Protein AF-A0A3N5NP36-F1 (afdb_monomer_lite)

Sequence (312 aa):
MKAVLDHVGIAVTDLEASLSFFRDALGLEVEAPEDVPSQRVRAQFVHAGPSPLELLQATAPDSPISKFLEKRGPGLHHITLRVDDIRAALAELRQRNVKLIDDEPREGAEGARVAFIHPSSANGVLVELKQPARVRPEPELPKTIRLGDIDIVTVSDGFFYLDGGAMFGVIPKTFWEKKAPPDERNRIRMAMRCVLVRGPRTMLIDAGAGDKMTAKQADIFRFERDFNLQQSLPAAGVSPADIEVVLATHLHFDHAGGFTERAPDGTVRPRFPRAQYVVRRGEYEDATHPNERTKGSYFLENYKPLADHNVL

pLDDT: mean 94.16, std 5.64, range [55.38, 98.75]

Structure (mmCIF, N/CA/C/O backbone):
data_AF-A0A3N5NP36-F1
#
_entry.id   AF-A0A3N5NP36-F1
#
loop_
_atom_site.group_PDB
_atom_site.id
_atom_site.type_symbol
_atom_site.label_atom_id
_atom_site.label_alt_id
_atom_site.label_comp_id
_atom_site.label_asym_id
_atom_site.label_entity_id
_atom_site.label_seq_id
_atom_site.pdbx_PDB_ins_code
_atom_site.Cartn_x
_atom_site.Cartn_y
_atom_site.Cartn_z
_atom_site.occupancy
_atom_site.B_iso_or_equiv
_atom_site.auth_seq_id
_atom_site.auth_comp_id
_atom_site.auth_asym_id
_atom_site.auth_atom_id
_atom_site.pdbx_PDB_model_num
ATOM 1 N N . MET A 1 1 ? -4.665 17.270 11.145 1.00 79.25 1 MET A N 1
ATOM 2 C CA . MET A 1 1 ? -5.055 15.840 11.219 1.00 79.25 1 MET A CA 1
ATOM 3 C C . MET A 1 1 ? -6.399 15.549 10.538 1.00 79.25 1 MET A C 1
ATOM 5 O O . MET A 1 1 ? -7.337 16.307 10.761 1.00 79.25 1 MET A O 1
ATOM 9 N N . LYS A 1 2 ? -6.514 14.464 9.749 1.00 83.44 2 LYS A N 1
ATOM 10 C CA . LYS A 1 2 ? -7.805 13.854 9.357 1.00 83.44 2 LYS A CA 1
ATOM 11 C C . LYS A 1 2 ? -8.099 12.714 10.338 1.00 83.44 2 LYS A C 1
ATOM 13 O O . LYS A 1 2 ? -7.192 11.943 10.635 1.00 83.44 2 LYS A O 1
ATOM 18 N N . ALA A 1 3 ? -9.326 12.635 10.841 1.00 91.38 3 ALA A N 1
ATOM 19 C CA . ALA A 1 3 ? -9.758 11.599 11.773 1.00 91.38 3 ALA A CA 1
ATOM 20 C C . ALA A 1 3 ? -11.121 11.047 11.341 1.00 91.38 3 ALA A C 1
ATOM 22 O O . ALA A 1 3 ? -11.951 11.800 10.826 1.00 91.38 3 ALA A O 1
ATOM 23 N N . VAL A 1 4 ? -11.340 9.747 11.528 1.00 92.50 4 VAL A N 1
ATOM 24 C CA . VAL A 1 4 ? -12.596 9.054 11.190 1.00 92.50 4 VAL A CA 1
ATOM 25 C C . VAL A 1 4 ? -13.027 8.220 12.391 1.00 92.50 4 VAL A C 1
ATOM 27 O O . VAL A 1 4 ? -12.168 7.663 13.066 1.00 92.50 4 VAL A O 1
ATOM 30 N N . LEU A 1 5 ? -14.328 8.138 12.679 1.00 95.81 5 LEU A N 1
ATOM 31 C CA . LEU A 1 5 ? -14.829 7.258 13.737 1.00 95.81 5 LEU A CA 1
ATOM 32 C C . LEU A 1 5 ? -14.482 5.803 13.395 1.00 95.81 5 LEU A C 1
ATOM 34 O O . LEU A 1 5 ? -14.890 5.299 12.350 1.00 95.81 5 LEU A O 1
ATOM 38 N N . ASP A 1 6 ? -13.711 5.158 14.265 1.00 94.62 6 ASP A N 1
ATOM 39 C CA . ASP A 1 6 ? -13.339 3.753 14.121 1.00 94.62 6 ASP A CA 1
ATOM 40 C C . ASP A 1 6 ? -14.397 2.878 14.787 1.00 94.62 6 ASP A C 1
ATOM 42 O O . ASP A 1 6 ? -15.128 2.185 14.094 1.00 94.62 6 ASP A O 1
ATOM 46 N N . HIS A 1 7 ? -14.550 2.996 16.107 1.00 96.12 7 HIS A N 1
ATOM 47 C CA . HIS A 1 7 ? -15.504 2.226 16.903 1.00 96.12 7 HIS A CA 1
ATOM 48 C C . HIS A 1 7 ? -15.914 2.982 18.177 1.00 96.12 7 HIS A C 1
ATOM 50 O O . HIS A 1 7 ? -15.396 4.064 18.487 1.00 96.12 7 HIS A O 1
ATOM 56 N N . VAL A 1 8 ? -16.869 2.412 18.914 1.00 97.69 8 VAL A N 1
ATOM 57 C CA . VAL A 1 8 ? -17.321 2.910 20.221 1.00 97.69 8 VAL A CA 1
ATOM 58 C C . VAL A 1 8 ? -17.164 1.809 21.264 1.00 97.69 8 VAL A C 1
ATOM 60 O O . VAL A 1 8 ? -17.791 0.757 21.147 1.00 97.69 8 VAL A O 1
ATOM 63 N N . GLY A 1 9 ? -16.358 2.069 22.292 1.00 97.25 9 GLY A N 1
ATOM 64 C CA . GLY A 1 9 ? -16.111 1.125 23.376 1.00 97.25 9 GLY A CA 1
ATOM 65 C C . GLY A 1 9 ? -17.203 1.165 24.444 1.00 97.25 9 GLY A C 1
ATOM 66 O O . GLY A 1 9 ? -17.558 2.236 24.947 1.00 97.25 9 GLY A O 1
ATOM 67 N N . ILE A 1 10 ? -17.699 -0.005 24.838 1.00 98.12 10 ILE A N 1
ATOM 68 C CA . ILE A 1 10 ? -18.752 -0.209 25.836 1.00 98.12 10 ILE A CA 1
ATOM 69 C C . ILE A 1 10 ? -18.210 -1.123 26.934 1.00 98.12 10 ILE A C 1
ATOM 71 O O . ILE A 1 10 ? -17.930 -2.294 26.701 1.00 98.12 10 ILE A O 1
ATOM 75 N N . ALA A 1 11 ? -18.079 -0.598 28.150 1.00 98.12 11 ALA A N 1
ATOM 76 C CA . ALA A 1 11 ? -17.676 -1.386 29.308 1.00 98.12 11 ALA A CA 1
ATOM 77 C C . ALA A 1 11 ? -18.847 -2.250 29.793 1.00 98.12 11 ALA A C 1
ATOM 79 O O . ALA A 1 11 ? -19.929 -1.730 30.084 1.00 98.12 11 ALA A O 1
ATOM 80 N N . VAL A 1 12 ? -18.613 -3.555 29.928 1.00 98.06 12 VAL A N 1
ATOM 81 C CA . VAL A 1 12 ? -19.609 -4.535 30.377 1.00 98.06 12 VAL A CA 1
ATOM 82 C C . VAL A 1 12 ? -19.067 -5.387 31.522 1.00 98.06 12 VAL A C 1
ATOM 84 O O . VAL A 1 12 ? -17.864 -5.617 31.639 1.00 98.06 12 VAL A O 1
ATOM 87 N N . THR A 1 13 ? -19.962 -5.851 32.393 1.00 96.19 13 THR A N 1
ATOM 88 C CA . THR A 1 13 ? -19.611 -6.752 33.503 1.00 96.19 13 THR A CA 1
ATOM 89 C C . THR A 1 13 ? -19.503 -8.206 33.058 1.00 96.19 13 THR A C 1
ATOM 91 O O . THR A 1 13 ? -18.676 -8.940 33.587 1.00 96.19 13 THR A O 1
ATOM 94 N N . ASP A 1 14 ? -20.349 -8.603 32.105 1.00 95.69 14 ASP A N 1
ATOM 95 C CA . ASP A 1 14 ? -20.422 -9.945 31.531 1.00 95.69 14 ASP A CA 1
ATOM 96 C C . ASP A 1 14 ? -20.628 -9.818 30.017 1.00 95.69 14 ASP A C 1
ATOM 98 O O . ASP A 1 14 ? -21.619 -9.239 29.550 1.00 95.69 14 ASP A O 1
ATOM 102 N N . LEU A 1 15 ? -19.649 -10.307 29.265 1.00 94.56 15 LEU A N 1
ATOM 103 C CA . LEU A 1 15 ? -19.573 -10.201 27.820 1.00 94.56 15 LEU A CA 1
ATOM 104 C C . LEU A 1 15 ? -20.659 -11.043 27.147 1.00 94.56 15 LEU A C 1
ATOM 106 O O . LEU A 1 15 ? -21.393 -10.510 26.323 1.00 94.56 15 LEU A O 1
ATOM 110 N N . GLU A 1 16 ? -20.829 -12.309 27.534 1.00 93.81 16 GLU A N 1
ATOM 111 C CA . GLU A 1 16 ? -21.823 -13.201 26.916 1.00 93.81 16 GLU A CA 1
ATOM 112 C C . GLU A 1 16 ? -23.253 -12.751 27.207 1.00 93.81 16 GLU A C 1
ATOM 114 O O . GLU A 1 16 ? -24.095 -12.709 26.305 1.00 93.81 16 GLU A O 1
ATOM 119 N N . ALA A 1 17 ? -23.529 -12.338 28.447 1.00 94.19 17 ALA A N 1
ATOM 120 C CA . ALA A 1 17 ? -24.835 -11.799 28.801 1.00 94.19 17 ALA A CA 1
ATOM 121 C C . ALA A 1 17 ? -25.153 -10.541 27.978 1.00 94.19 17 ALA A C 1
ATOM 123 O O . ALA A 1 17 ? -26.265 -10.405 27.464 1.00 94.19 17 ALA A O 1
ATOM 124 N N . SER A 1 18 ? -24.174 -9.649 27.797 1.00 94.38 18 SER A N 1
ATOM 125 C CA . SER A 1 18 ? -24.347 -8.426 27.002 1.00 94.38 18 SER A CA 1
ATOM 126 C C . SER A 1 18 ? -24.500 -8.722 25.508 1.00 94.38 18 SER A C 1
ATOM 128 O O . SER A 1 18 ? -25.320 -8.097 24.836 1.00 94.38 18 SER A O 1
ATOM 130 N N . LEU A 1 19 ? -23.756 -9.701 24.988 1.00 95.06 19 LEU A N 1
ATOM 131 C CA . LEU A 1 19 ? -23.817 -10.113 23.588 1.00 95.06 19 LEU A CA 1
ATOM 132 C C . LEU A 1 19 ? -25.152 -10.737 23.210 1.00 95.06 19 LEU A C 1
ATOM 134 O O . LEU A 1 19 ? -25.558 -10.577 22.065 1.00 95.06 19 LEU A O 1
ATOM 138 N N . SER A 1 20 ? -25.863 -11.376 24.143 1.00 95.62 20 SER A N 1
ATOM 139 C CA . SER A 1 20 ? -27.188 -11.945 23.858 1.00 95.62 20 SER A CA 1
ATOM 140 C C . SER A 1 20 ? -28.163 -10.912 23.278 1.00 95.62 20 SER A C 1
ATOM 142 O O . SER A 1 20 ? -28.909 -11.200 22.345 1.00 95.62 20 SER A O 1
ATOM 144 N N . PHE A 1 21 ? -28.103 -9.661 23.741 1.00 94.62 21 PHE A N 1
ATOM 145 C CA . PHE A 1 21 ? -28.921 -8.590 23.181 1.00 94.62 21 PHE A CA 1
ATOM 146 C C . PHE A 1 21 ? -28.530 -8.270 21.730 1.00 94.62 21 PHE A C 1
ATOM 148 O O . PHE A 1 21 ? -29.386 -8.221 20.849 1.00 94.62 21 PHE A O 1
ATOM 155 N N . PHE A 1 22 ? -27.241 -8.079 21.454 1.00 95.44 22 PHE A N 1
ATOM 156 C CA . PHE A 1 22 ? -26.778 -7.690 20.120 1.00 95.44 22 PHE A CA 1
ATOM 157 C C . PHE A 1 22 ? -26.879 -8.830 19.099 1.00 95.44 22 PHE A C 1
ATOM 159 O O . PHE A 1 22 ? -27.366 -8.629 17.990 1.00 95.44 22 PHE A O 1
ATOM 166 N N . ARG A 1 23 ? -26.453 -10.032 19.484 1.00 96.00 23 ARG A N 1
ATOM 167 C CA . ARG A 1 23 ? -26.438 -11.229 18.642 1.00 96.00 23 ARG A CA 1
ATOM 168 C C . ARG A 1 23 ? -27.829 -11.833 18.501 1.00 96.00 23 ARG A C 1
ATOM 170 O O . ARG A 1 23 ? -28.288 -12.040 17.385 1.00 96.00 23 ARG A O 1
ATOM 177 N N . ASP A 1 24 ? -28.511 -12.099 19.614 1.00 95.56 24 ASP A N 1
ATOM 178 C CA . ASP A 1 24 ? -29.717 -12.935 19.606 1.00 95.56 24 ASP A CA 1
ATOM 179 C C . ASP A 1 24 ? -30.994 -12.094 19.443 1.00 95.56 24 ASP A C 1
ATOM 181 O O . ASP A 1 24 ? -31.901 -12.497 18.716 1.00 95.56 24 ASP A O 1
ATOM 185 N N . ALA A 1 25 ? -31.073 -10.911 20.070 1.00 96.38 25 ALA A N 1
ATOM 186 C CA . ALA A 1 25 ? -32.253 -10.045 19.953 1.00 96.38 25 ALA A CA 1
ATOM 187 C C . ALA A 1 25 ? -32.214 -9.124 18.721 1.00 96.38 25 ALA A C 1
ATOM 189 O O . ALA A 1 25 ? -33.251 -8.914 18.090 1.00 96.38 25 ALA A O 1
ATOM 190 N N . LEU A 1 26 ? -31.044 -8.571 18.373 1.00 96.19 26 LEU A N 1
ATOM 191 C CA . LEU A 1 26 ? -30.881 -7.694 17.204 1.00 96.19 26 LEU A CA 1
ATOM 192 C C . LEU A 1 26 ? -30.367 -8.415 15.948 1.00 96.19 26 LEU A C 1
ATOM 194 O O . LEU A 1 26 ? -30.475 -7.853 14.859 1.00 96.19 26 LEU A O 1
ATOM 198 N N . GLY A 1 27 ? -29.838 -9.638 16.069 1.00 95.62 27 GLY A N 1
ATOM 199 C CA . GLY A 1 27 ? -29.342 -10.408 14.924 1.00 95.62 27 GLY A CA 1
ATOM 200 C C . GLY A 1 27 ? -28.034 -9.880 14.328 1.00 95.62 27 GLY A C 1
ATOM 201 O O . GLY A 1 27 ? -27.777 -10.116 13.149 1.00 95.62 27 GLY A O 1
ATOM 202 N N . LEU A 1 28 ? -27.242 -9.119 15.090 1.00 96.25 28 LEU A N 1
ATOM 203 C CA . LEU A 1 28 ? -25.993 -8.536 14.599 1.00 96.25 28 LEU A CA 1
ATOM 204 C C . LEU A 1 28 ? -24.871 -9.574 14.548 1.00 96.25 28 LEU A C 1
ATOM 206 O O . LEU A 1 28 ? -24.778 -10.465 15.395 1.00 96.25 28 LEU A O 1
ATOM 210 N N . GLU A 1 29 ? -23.988 -9.417 13.564 1.00 94.44 29 GLU A N 1
ATOM 211 C CA . GLU A 1 29 ? -22.772 -10.217 13.460 1.00 94.44 29 GLU A CA 1
ATOM 212 C C . GLU A 1 29 ? -21.777 -9.807 14.550 1.00 94.44 29 GLU A C 1
ATOM 214 O O . GLU A 1 29 ? -21.561 -8.619 14.812 1.00 94.44 29 GLU A O 1
ATOM 219 N N . VAL A 1 30 ? -21.173 -10.809 15.186 1.00 94.94 30 VAL A N 1
ATOM 220 C CA . VAL A 1 30 ? -20.218 -10.641 16.282 1.00 94.94 30 VAL A CA 1
ATOM 221 C C . VAL A 1 30 ? -18.934 -11.368 15.914 1.00 94.94 30 VAL A C 1
ATOM 223 O O . VAL A 1 30 ? -18.969 -12.533 15.511 1.00 94.94 30 VAL A O 1
ATOM 226 N N . GLU A 1 31 ? -17.806 -10.686 16.065 1.00 92.62 31 GLU A N 1
ATOM 227 C CA . GLU A 1 31 ? -16.486 -11.264 15.835 1.00 92.62 31 GLU A CA 1
ATOM 228 C C . GLU A 1 31 ? -16.080 -12.228 16.961 1.00 92.62 31 GLU A C 1
ATOM 230 O O . GLU A 1 31 ? -16.729 -12.332 18.007 1.00 92.62 31 GLU A O 1
ATOM 235 N N . ALA A 1 32 ? -14.982 -12.958 16.759 1.00 90.94 32 ALA A N 1
ATOM 236 C CA . ALA A 1 32 ? -14.382 -13.744 17.830 1.00 90.94 32 ALA A CA 1
ATOM 237 C C . ALA A 1 32 ? -13.828 -12.815 18.933 1.00 90.94 32 ALA A C 1
ATOM 239 O O . ALA A 1 32 ? -13.360 -11.720 18.625 1.00 90.94 32 ALA A O 1
ATOM 240 N N . PRO A 1 33 ? -13.856 -13.228 20.212 1.00 94.06 33 PRO A N 1
ATOM 241 C CA . PRO A 1 33 ? -13.272 -12.433 21.285 1.00 94.06 33 PRO A CA 1
ATOM 242 C C . PRO A 1 33 ? -11.742 -12.374 21.167 1.00 94.06 33 PRO A C 1
ATOM 244 O O . PRO A 1 33 ? -11.094 -13.376 20.858 1.00 94.06 33 PRO A O 1
ATOM 247 N N . GLU A 1 34 ? -11.169 -11.221 21.502 1.00 93.38 34 GLU A N 1
ATOM 248 C CA . GLU A 1 34 ? -9.727 -10.979 21.570 1.00 93.38 34 GLU A CA 1
ATOM 249 C C . GLU A 1 34 ? -9.329 -10.610 23.006 1.00 93.38 34 GLU A C 1
ATOM 251 O O . GLU A 1 34 ? -9.902 -9.710 23.624 1.00 93.38 34 GLU A O 1
ATOM 256 N N . ASP A 1 35 ? -8.327 -11.295 23.557 1.00 94.19 35 ASP A N 1
ATOM 257 C CA . ASP A 1 35 ? -7.689 -10.862 24.800 1.00 94.19 35 ASP A CA 1
ATOM 258 C C . ASP A 1 35 ? -6.610 -9.827 24.485 1.00 94.19 35 ASP A C 1
ATOM 260 O O . ASP A 1 35 ? -5.724 -10.080 23.672 1.00 94.19 35 ASP A O 1
ATOM 264 N N . VAL A 1 36 ? -6.637 -8.696 25.196 1.00 90.38 36 VAL A N 1
ATOM 265 C CA . VAL A 1 36 ? -5.654 -7.611 25.082 1.00 90.38 36 VAL A CA 1
ATOM 266 C C . VAL A 1 36 ? -4.907 -7.473 26.419 1.00 90.38 36 VAL A C 1
ATOM 268 O O . VAL A 1 36 ? -5.278 -6.657 27.276 1.00 90.38 36 VAL A O 1
ATOM 271 N N . PRO A 1 37 ? -3.846 -8.274 26.665 1.00 88.62 37 PRO A N 1
ATOM 272 C CA . PRO A 1 37 ? -3.174 -8.333 27.965 1.00 88.62 37 PRO A CA 1
ATOM 273 C C . PRO A 1 37 ? -2.562 -7.004 28.409 1.00 88.62 37 PRO A C 1
ATOM 275 O O . PRO A 1 37 ? -2.566 -6.701 29.603 1.00 88.62 37 PRO A O 1
ATOM 278 N N . SER A 1 38 ? -2.088 -6.186 27.460 1.00 84.50 38 SER A N 1
ATOM 279 C CA . SER A 1 38 ? -1.534 -4.849 27.724 1.00 84.50 38 SER A CA 1
ATOM 280 C C . SER A 1 38 ? -2.539 -3.929 28.428 1.00 84.50 38 SER A C 1
ATOM 282 O O . SER A 1 38 ? -2.143 -3.037 29.179 1.00 84.50 38 SER A O 1
ATOM 284 N N . GLN A 1 39 ? -3.836 -4.166 28.214 1.00 87.31 39 GLN A N 1
ATOM 285 C CA . GLN A 1 39 ? -4.934 -3.394 28.791 1.00 87.31 39 GLN A CA 1
ATOM 286 C C . GLN A 1 39 ? -5.706 -4.162 29.871 1.00 87.31 39 GLN A C 1
ATOM 288 O O . GLN A 1 39 ? -6.479 -3.551 30.608 1.00 87.31 39 GLN A O 1
ATOM 293 N N . ARG A 1 40 ? -5.460 -5.474 30.014 1.00 94.38 40 ARG A N 1
ATOM 294 C CA . ARG A 1 40 ? -6.183 -6.388 30.921 1.00 94.38 40 ARG A CA 1
ATOM 295 C C . ARG A 1 40 ? -7.685 -6.399 30.641 1.00 94.38 40 ARG A C 1
ATOM 297 O O . ARG A 1 40 ? -8.514 -6.291 31.551 1.00 94.38 40 ARG A O 1
ATOM 304 N N . VAL A 1 41 ? -8.013 -6.494 29.359 1.00 94.69 41 VAL A N 1
ATOM 305 C CA . VAL A 1 41 ? -9.379 -6.480 28.845 1.00 94.69 41 VAL A CA 1
ATOM 306 C C . VAL A 1 41 ? -9.542 -7.596 27.824 1.00 94.69 41 VAL A C 1
ATOM 308 O O . VAL A 1 41 ? -8.606 -7.909 27.092 1.00 94.69 41 VAL A O 1
ATOM 311 N N . ARG A 1 42 ? -10.735 -8.182 27.796 1.00 96.19 42 ARG A N 1
ATOM 312 C CA . ARG A 1 42 ? -11.247 -8.989 26.697 1.00 96.19 42 ARG A CA 1
ATOM 313 C C . ARG A 1 42 ? -12.198 -8.119 25.889 1.00 96.19 42 ARG A C 1
ATOM 315 O O . ARG A 1 42 ? -13.157 -7.589 26.456 1.00 96.19 42 ARG A O 1
ATOM 322 N N . ALA A 1 43 ? -11.901 -7.957 24.608 1.00 95.00 43 ALA A N 1
ATOM 323 C CA . ALA A 1 43 ? -12.676 -7.173 23.661 1.00 95.00 43 ALA A CA 1
ATOM 324 C C . ALA A 1 43 ? -13.449 -8.099 22.717 1.00 95.00 43 ALA A C 1
ATOM 326 O O . ALA A 1 43 ? -12.985 -9.192 22.387 1.00 95.00 43 ALA A O 1
ATOM 327 N N . GLN A 1 44 ? -14.632 -7.673 22.283 1.00 95.81 44 GLN A N 1
ATOM 328 C CA . GLN A 1 44 ? -15.366 -8.354 21.223 1.00 95.81 44 GLN A CA 1
ATOM 329 C C . GLN A 1 44 ? -16.170 -7.351 20.402 1.00 95.81 44 GLN A C 1
ATOM 331 O O . GLN A 1 44 ? -16.934 -6.550 20.952 1.00 95.81 44 GLN A O 1
ATOM 336 N N . PHE A 1 45 ? -15.982 -7.397 19.084 1.00 95.31 45 PHE A N 1
ATOM 337 C CA . PHE A 1 45 ? -16.608 -6.468 18.153 1.00 95.31 45 PHE A CA 1
ATOM 338 C C . PHE A 1 45 ? -17.981 -6.959 17.697 1.00 95.31 45 PHE A C 1
ATOM 340 O O . PHE A 1 45 ? -18.188 -8.140 17.415 1.00 95.31 45 PHE A O 1
ATOM 347 N N . VAL A 1 46 ? -18.921 -6.020 17.612 1.00 96.62 46 VAL A N 1
ATOM 348 C CA . VAL A 1 46 ? -20.276 -6.207 17.091 1.00 96.62 46 VAL A CA 1
ATOM 349 C C . VAL A 1 46 ? -20.452 -5.286 15.888 1.00 96.62 46 VAL A C 1
ATOM 351 O O . VAL A 1 46 ? -20.359 -4.058 16.010 1.00 96.62 46 VAL A O 1
ATOM 354 N N . HIS A 1 47 ? -20.736 -5.858 14.722 1.00 92.94 47 HIS A N 1
ATOM 355 C CA . HIS A 1 47 ? -20.905 -5.092 13.494 1.00 92.94 47 HIS A CA 1
ATOM 356 C C . HIS A 1 47 ? -22.258 -4.374 13.469 1.00 92.94 47 HIS A C 1
ATOM 358 O O . HIS A 1 47 ? -23.319 -4.989 13.385 1.00 92.94 47 HIS A O 1
ATOM 364 N N . ALA A 1 48 ? -22.207 -3.042 13.492 1.00 88.62 48 ALA A N 1
ATOM 365 C CA . ALA A 1 48 ? -23.367 -2.153 13.421 1.00 88.62 48 ALA A CA 1
ATOM 366 C C . ALA A 1 48 ? -23.182 -1.080 12.327 1.00 88.62 48 ALA A C 1
ATOM 368 O O . ALA A 1 48 ? -23.454 0.103 12.528 1.00 88.62 48 ALA A O 1
ATOM 369 N N . GLY A 1 49 ? -22.682 -1.493 11.157 1.00 86.44 49 GLY A N 1
ATOM 370 C CA . GLY A 1 49 ? -22.339 -0.603 10.044 1.00 86.44 49 GLY A CA 1
ATOM 371 C C . GLY A 1 49 ? -20.831 -0.318 9.956 1.00 86.44 49 GLY A C 1
ATOM 372 O O . GLY A 1 49 ? -20.037 -1.187 10.308 1.00 86.44 49 GLY A O 1
ATOM 373 N N . PRO A 1 50 ? -20.412 0.864 9.457 1.00 82.00 50 PRO A N 1
ATOM 374 C CA . PRO A 1 50 ? -19.002 1.153 9.167 1.00 82.00 50 PRO A CA 1
ATOM 375 C C . PRO A 1 50 ? -18.130 1.364 10.413 1.00 82.00 50 PRO A C 1
ATOM 377 O O . PRO A 1 50 ? -16.908 1.316 10.298 1.00 82.00 50 PRO A O 1
ATOM 380 N N . SER A 1 51 ? -18.742 1.607 11.575 1.00 92.56 51 SER A N 1
ATOM 381 C CA . SER A 1 51 ? -18.057 1.735 12.862 1.00 92.56 51 SER A CA 1
ATOM 382 C C . SER A 1 51 ? -18.673 0.735 13.843 1.00 92.56 51 SER A C 1
ATOM 384 O O . SER A 1 51 ? -19.823 0.938 14.246 1.00 92.56 51 SER A O 1
ATOM 386 N N . PRO A 1 52 ? -17.980 -0.362 14.191 1.00 94.31 52 PRO A N 1
ATOM 387 C CA . PRO A 1 52 ? -18.522 -1.370 15.092 1.00 94.31 52 PRO A CA 1
ATOM 388 C C . PRO A 1 52 ? -18.628 -0.863 16.538 1.00 94.31 52 PRO A C 1
ATOM 390 O O . PRO A 1 52 ? -18.034 0.149 16.927 1.00 94.31 52 PRO A O 1
ATOM 393 N N . LEU A 1 53 ? -19.394 -1.595 17.344 1.00 97.06 53 LEU A N 1
ATOM 394 C CA . LEU A 1 53 ? -19.354 -1.477 18.800 1.00 97.06 53 LEU A CA 1
ATOM 395 C C . LEU A 1 53 ? -18.304 -2.446 19.335 1.00 97.06 53 LEU A C 1
ATOM 397 O O . LEU A 1 53 ? -18.230 -3.582 18.876 1.00 97.06 53 LEU A O 1
ATOM 401 N N . GLU A 1 54 ? -17.527 -2.014 20.319 1.00 96.69 54 GLU A N 1
ATOM 402 C CA . GLU A 1 54 ? -16.524 -2.844 20.980 1.00 96.69 54 GLU A CA 1
ATOM 403 C C . GLU A 1 54 ? -1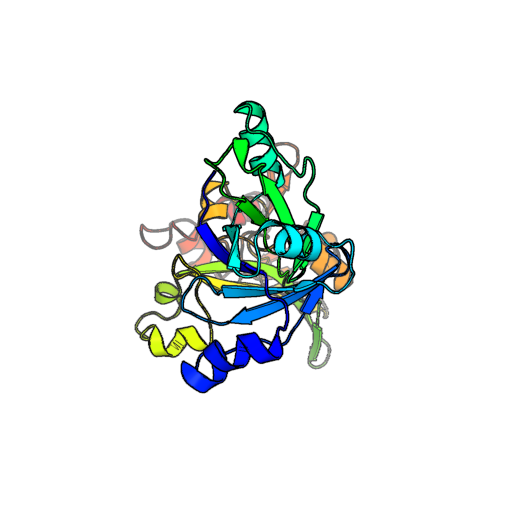6.952 -3.072 22.430 1.00 96.69 54 GLU A C 1
ATOM 405 O O . GLU A 1 54 ? -16.980 -2.141 23.236 1.00 96.69 54 GLU A O 1
ATOM 410 N N . LEU A 1 55 ? -17.331 -4.302 22.773 1.00 97.69 55 LEU A N 1
ATOM 411 C CA . LEU A 1 55 ? -17.693 -4.649 24.145 1.00 97.69 55 LEU A CA 1
ATOM 412 C C . LEU A 1 55 ? -16.437 -5.065 24.908 1.00 97.69 55 LEU A C 1
ATOM 414 O O . LEU A 1 55 ? -15.664 -5.899 24.443 1.00 97.69 55 LEU A O 1
ATOM 418 N N . LEU A 1 56 ? -16.255 -4.488 26.093 1.00 97.69 56 LEU A N 1
ATOM 419 C CA . LEU A 1 56 ? -15.027 -4.574 26.876 1.00 97.69 56 LEU A CA 1
ATOM 420 C C . LEU A 1 56 ? -15.328 -5.154 28.253 1.00 97.69 56 LEU A C 1
ATOM 422 O O . LEU A 1 56 ? -15.974 -4.503 29.080 1.00 97.69 56 LEU A O 1
ATOM 426 N N . GLN A 1 57 ? -14.815 -6.353 28.517 1.00 97.81 57 GLN A N 1
ATOM 427 C CA . GLN A 1 57 ? -14.866 -6.986 29.831 1.00 97.81 57 GLN A CA 1
ATOM 428 C C . GLN A 1 57 ? -13.477 -6.986 30.469 1.00 97.81 57 GLN A C 1
ATOM 430 O O . GLN A 1 57 ? -12.488 -7.387 29.857 1.00 97.81 57 GLN A O 1
ATOM 435 N N . ALA A 1 58 ? -13.390 -6.574 31.730 1.00 97.06 58 ALA A N 1
ATOM 436 C CA . ALA A 1 58 ? -12.152 -6.668 32.491 1.00 97.06 58 ALA A CA 1
ATOM 437 C C . ALA A 1 58 ? -11.683 -8.127 32.644 1.00 97.06 58 ALA A C 1
ATOM 439 O O . ALA A 1 58 ? -12.470 -9.003 32.999 1.00 97.06 58 ALA A O 1
ATOM 440 N N . THR A 1 59 ? -10.384 -8.378 32.461 1.00 96.31 59 THR A N 1
ATOM 441 C CA . THR A 1 59 ? -9.761 -9.682 32.767 1.00 96.31 59 THR A CA 1
ATOM 442 C C . THR A 1 59 ? -8.988 -9.674 34.088 1.00 96.31 59 THR A C 1
ATOM 444 O O . THR A 1 59 ? -8.535 -10.722 34.544 1.00 96.31 59 THR A O 1
ATOM 447 N N . ALA A 1 60 ? -8.869 -8.509 34.738 1.00 94.38 60 ALA A N 1
ATOM 448 C CA . ALA A 1 60 ? -8.255 -8.351 36.056 1.00 94.38 60 ALA A CA 1
ATOM 449 C C . ALA A 1 60 ? -8.969 -7.271 36.902 1.00 94.38 60 ALA A C 1
ATOM 451 O O . ALA A 1 60 ? -9.438 -6.273 36.342 1.00 94.38 60 ALA A O 1
ATOM 452 N N . PRO A 1 61 ? -9.006 -7.393 38.247 1.00 92.25 61 PRO A N 1
ATOM 453 C CA . PRO A 1 61 ? -9.668 -6.421 39.128 1.00 92.25 61 PRO A CA 1
ATOM 454 C C . PRO A 1 61 ? -9.110 -4.996 39.041 1.00 92.25 61 PRO A C 1
ATOM 456 O O . PRO A 1 61 ? -9.838 -4.036 39.248 1.00 92.25 61 PRO A O 1
ATOM 459 N N . ASP A 1 62 ? -7.832 -4.831 38.704 1.00 90.81 62 ASP A N 1
ATOM 460 C CA . ASP A 1 62 ? -7.172 -3.526 38.641 1.00 90.81 62 ASP A CA 1
ATOM 461 C C . ASP A 1 62 ? -7.126 -2.917 37.224 1.00 90.81 62 ASP A C 1
ATOM 463 O O . ASP A 1 62 ? -6.458 -1.894 37.014 1.00 90.81 62 ASP A O 1
ATOM 467 N N . SER A 1 63 ? -7.851 -3.512 36.266 1.00 93.50 63 SER A N 1
ATOM 468 C CA . SER A 1 63 ? -7.960 -3.012 34.892 1.00 93.50 63 SER A CA 1
ATOM 469 C C . SER A 1 63 ? -8.629 -1.624 34.829 1.00 93.50 63 SER A C 1
ATOM 471 O O . SER A 1 63 ? -9.420 -1.263 35.712 1.00 93.50 63 SER A O 1
ATOM 473 N N . PRO A 1 64 ? -8.361 -0.822 33.779 1.00 92.00 64 PRO A N 1
ATOM 474 C CA . PRO A 1 64 ? -9.076 0.434 33.550 1.00 92.00 64 PRO A CA 1
ATOM 475 C C . PRO A 1 64 ? -10.601 0.253 33.489 1.00 92.00 64 PRO A C 1
ATOM 477 O O . PRO A 1 64 ? -11.331 1.073 34.046 1.00 92.00 64 PRO A O 1
ATOM 480 N N . ILE A 1 65 ? -11.068 -0.851 32.892 1.00 96.38 65 ILE A N 1
ATOM 481 C CA . ILE A 1 65 ? -12.494 -1.181 32.775 1.00 96.38 65 ILE A CA 1
ATOM 482 C C . ILE A 1 65 ? -13.109 -1.480 34.144 1.00 96.38 65 ILE A C 1
ATOM 484 O O . ILE A 1 65 ? -14.160 -0.928 34.455 1.00 96.38 65 ILE A O 1
ATOM 488 N N . SER A 1 66 ? -12.441 -2.248 35.011 1.00 96.06 66 SER A N 1
ATOM 489 C CA . SER A 1 66 ? -12.921 -2.503 36.381 1.00 96.06 66 SER A CA 1
ATOM 490 C C . SER A 1 66 ? -13.123 -1.199 37.154 1.00 96.06 66 SER A C 1
ATOM 492 O O . SER A 1 66 ? -14.192 -0.956 37.712 1.00 96.06 66 SER A O 1
ATOM 494 N N . LYS A 1 67 ? -12.135 -0.295 37.096 1.00 95.00 67 LYS A N 1
ATOM 495 C CA . LYS A 1 67 ? -12.205 1.022 37.756 1.00 95.00 67 LYS A CA 1
ATOM 496 C C . LYS A 1 67 ? -13.311 1.911 37.188 1.00 95.00 67 LYS A C 1
ATOM 498 O O . LYS A 1 67 ? -13.851 2.750 37.910 1.00 95.00 67 LYS A O 1
ATOM 503 N N . PHE A 1 68 ? -13.614 1.785 35.897 1.00 96.50 68 PHE A N 1
ATOM 504 C CA . PHE A 1 68 ? -14.733 2.488 35.279 1.00 96.50 68 PHE A CA 1
ATOM 505 C C . PHE A 1 68 ? -16.069 1.938 35.785 1.00 96.50 68 PHE A C 1
ATOM 507 O O . PHE A 1 68 ? -16.896 2.716 36.262 1.00 96.50 68 PHE A O 1
ATOM 514 N N . LEU A 1 69 ? -16.244 0.613 35.751 1.00 96.81 69 LEU A N 1
ATOM 515 C CA . LEU A 1 69 ? -17.460 -0.071 36.193 1.00 96.81 69 LEU A CA 1
ATOM 516 C C . LEU A 1 69 ? -17.787 0.240 37.660 1.00 96.81 69 LEU A C 1
ATOM 518 O O . LEU A 1 69 ? -18.930 0.562 37.968 1.00 96.81 69 LEU A O 1
ATOM 522 N N . GLU A 1 70 ? -16.792 0.249 38.550 1.00 96.38 70 GLU A N 1
ATOM 523 C CA . GLU A 1 70 ? -16.974 0.619 39.964 1.00 96.38 70 GLU A CA 1
ATOM 524 C C . GLU A 1 70 ? -17.496 2.051 40.150 1.00 96.38 70 GLU A C 1
ATOM 526 O O . GLU A 1 70 ? -18.281 2.327 41.055 1.00 96.38 70 GLU A O 1
ATOM 531 N N . LYS A 1 71 ? -17.050 2.985 39.303 1.00 95.56 71 LYS A N 1
ATOM 532 C CA . LYS A 1 71 ? -17.370 4.413 39.440 1.00 95.56 71 LYS A CA 1
ATOM 533 C C . LYS A 1 71 ? -18.634 4.830 38.699 1.00 95.56 71 LYS A C 1
ATOM 535 O O . LYS A 1 71 ? -19.249 5.826 39.077 1.00 95.56 71 LYS A O 1
ATOM 540 N N . ARG A 1 72 ? -18.954 4.162 37.591 1.00 95.69 72 ARG A N 1
ATOM 541 C CA . ARG A 1 72 ? -19.964 4.609 36.618 1.00 95.69 72 ARG A CA 1
ATOM 542 C C . ARG A 1 72 ? -20.991 3.537 36.257 1.00 95.69 72 ARG A C 1
ATOM 544 O O . ARG A 1 72 ? -22.021 3.893 35.697 1.00 95.69 72 ARG A O 1
ATOM 551 N N . GLY A 1 73 ? -20.744 2.274 36.598 1.00 96.94 73 GLY A N 1
ATOM 552 C CA . GLY A 1 73 ? -21.513 1.139 36.094 1.00 96.94 73 GLY A CA 1
ATOM 553 C C . GLY A 1 73 ? -21.177 0.791 34.635 1.00 96.94 73 GLY A C 1
ATOM 554 O O . GLY A 1 73 ? -20.319 1.436 34.026 1.00 96.94 73 GLY A O 1
ATOM 555 N N . PRO A 1 74 ? -21.820 -0.249 34.073 1.00 97.50 74 PRO A N 1
ATOM 556 C CA . PRO A 1 74 ? -21.676 -0.612 32.664 1.00 97.50 74 PRO A CA 1
ATOM 557 C C . PRO A 1 74 ? -22.248 0.469 31.738 1.00 97.50 74 PRO A C 1
ATOM 559 O O . PRO A 1 74 ? -23.215 1.149 32.083 1.00 97.50 74 PRO A O 1
ATOM 562 N N . GLY A 1 75 ? -21.666 0.616 30.546 1.00 97.06 75 GLY A N 1
ATOM 563 C CA . GLY A 1 75 ? -22.113 1.592 29.552 1.00 97.06 75 GLY A CA 1
ATOM 564 C C . GLY A 1 75 ? -21.008 2.091 28.624 1.00 97.06 75 GLY A C 1
ATOM 565 O O . GLY A 1 75 ? -19.921 1.520 28.556 1.00 97.06 75 GLY A O 1
ATOM 566 N N . LEU A 1 76 ? -21.300 3.175 27.898 1.00 96.94 76 LEU A N 1
ATOM 567 C CA . LEU A 1 76 ? -20.356 3.826 26.983 1.00 96.94 76 LEU A CA 1
ATOM 568 C C . LEU A 1 76 ? -19.081 4.243 27.730 1.00 96.94 76 LEU A C 1
ATOM 570 O O . LEU A 1 76 ? -19.137 5.050 28.659 1.00 96.94 76 LEU A O 1
ATOM 574 N N . HIS A 1 77 ? -17.941 3.707 27.301 1.00 97.56 77 HIS A N 1
ATOM 575 C CA . HIS A 1 77 ? -16.637 3.961 27.907 1.00 97.56 77 HIS A CA 1
ATOM 576 C C . HIS A 1 77 ? -15.870 5.050 27.158 1.00 97.56 77 HIS A C 1
ATOM 578 O O . HIS A 1 77 ? -15.376 5.997 27.770 1.00 97.56 77 HIS A O 1
ATOM 584 N N . HIS A 1 78 ? -15.752 4.911 25.837 1.00 97.56 78 HIS A N 1
ATOM 585 C CA . HIS A 1 78 ? -14.953 5.807 25.009 1.00 97.56 78 HIS A CA 1
ATOM 586 C C . HIS A 1 78 ? -15.406 5.802 23.546 1.00 97.56 78 HIS A C 1
ATOM 588 O O . HIS A 1 78 ? -16.134 4.909 23.112 1.00 97.56 78 HIS A O 1
ATOM 594 N N . ILE A 1 79 ? -14.959 6.805 22.791 1.00 97.69 79 ILE A N 1
ATOM 595 C CA . ILE A 1 79 ? -15.019 6.802 21.324 1.00 97.69 79 ILE A CA 1
ATOM 596 C C . ILE A 1 79 ? -13.609 6.679 20.757 1.00 97.69 79 ILE A C 1
ATOM 598 O O . ILE A 1 79 ? -12.674 7.253 21.322 1.00 97.69 79 ILE A O 1
ATOM 602 N N . THR A 1 80 ? -13.476 6.004 19.620 1.00 97.81 80 THR A N 1
ATOM 603 C CA . THR A 1 80 ? -12.178 5.792 18.978 1.00 97.81 80 THR A CA 1
ATOM 604 C C . THR A 1 80 ? -12.122 6.465 17.620 1.00 97.81 80 THR A C 1
ATOM 606 O O . THR A 1 80 ? -12.995 6.281 16.773 1.00 97.81 80 THR A O 1
ATOM 609 N N . LEU A 1 81 ? -11.076 7.259 17.401 1.00 97.56 81 LEU A N 1
ATOM 610 C CA . LEU A 1 81 ? -10.825 7.978 16.162 1.00 97.56 81 LEU A CA 1
ATOM 611 C C . LEU A 1 81 ? -9.594 7.409 15.456 1.00 97.56 81 LEU A C 1
ATOM 613 O O . LEU A 1 81 ? -8.473 7.479 15.965 1.00 97.56 81 LEU A O 1
ATOM 617 N N . ARG A 1 82 ? -9.797 6.890 14.244 1.00 94.94 82 ARG A N 1
ATOM 618 C CA . ARG A 1 82 ? -8.729 6.411 13.372 1.00 94.94 82 ARG A CA 1
ATOM 619 C C . ARG A 1 82 ? -7.930 7.574 12.791 1.00 94.94 82 ARG A C 1
ATOM 621 O O . ARG A 1 82 ? -8.514 8.510 12.240 1.00 94.94 82 ARG A O 1
ATOM 628 N N . VAL A 1 83 ? -6.604 7.474 12.864 1.00 94.69 83 VAL A N 1
ATOM 629 C CA . VAL A 1 83 ? -5.636 8.437 12.315 1.00 94.69 83 VAL A CA 1
ATOM 630 C C . VAL A 1 83 ? -4.554 7.727 11.494 1.00 94.69 83 VAL A C 1
ATOM 632 O O . VAL A 1 83 ? -4.191 6.589 11.788 1.00 94.69 83 VAL A O 1
ATOM 635 N N . ASP A 1 84 ? -4.021 8.406 10.473 1.00 86.69 84 ASP A N 1
ATOM 636 C CA . ASP A 1 84 ? -3.005 7.835 9.571 1.00 86.69 84 ASP A CA 1
ATOM 637 C C . ASP A 1 84 ? -1.635 7.653 10.256 1.00 86.69 84 ASP A C 1
ATOM 639 O O . ASP A 1 84 ? -0.964 6.637 10.064 1.00 86.69 84 ASP A O 1
ATOM 643 N N . ASP A 1 85 ? -1.228 8.643 11.060 1.00 90.69 85 ASP A N 1
ATOM 644 C CA . ASP A 1 85 ? 0.007 8.642 11.851 1.00 90.69 85 ASP A CA 1
ATOM 645 C C . ASP A 1 85 ? -0.280 9.139 13.276 1.00 90.69 85 ASP A C 1
ATOM 647 O O . ASP A 1 85 ? -0.445 10.338 13.523 1.00 90.69 85 ASP A O 1
ATOM 651 N N . ILE A 1 86 ? -0.336 8.210 14.230 1.00 95.94 86 ILE A N 1
ATOM 652 C CA . ILE A 1 86 ? -0.635 8.508 15.633 1.00 95.94 86 ILE A CA 1
ATOM 653 C C . ILE A 1 86 ? 0.480 9.306 16.314 1.00 95.94 86 ILE A C 1
ATOM 655 O O . ILE A 1 86 ? 0.203 10.110 17.199 1.00 95.94 86 ILE A O 1
ATOM 659 N N . ARG A 1 87 ? 1.745 9.150 15.902 1.00 95.38 87 ARG A N 1
ATOM 660 C CA . ARG A 1 87 ? 2.862 9.900 16.500 1.00 95.38 87 ARG A CA 1
ATOM 661 C C . ARG A 1 87 ? 2.802 11.359 16.070 1.00 95.38 87 ARG A C 1
ATOM 663 O O . ARG A 1 87 ? 2.902 12.248 16.916 1.00 95.38 87 ARG A O 1
ATOM 670 N N . ALA A 1 88 ? 2.569 11.599 14.780 1.00 94.50 88 ALA A N 1
ATOM 671 C CA . ALA A 1 88 ? 2.315 12.940 14.267 1.00 94.50 88 ALA A CA 1
ATOM 672 C C . ALA A 1 88 ? 1.070 13.558 14.925 1.00 94.50 88 ALA A C 1
ATOM 674 O O . ALA A 1 88 ? 1.090 14.727 15.311 1.00 94.50 88 ALA A O 1
ATOM 675 N N . ALA A 1 89 ? 0.016 12.760 15.130 1.00 96.62 89 ALA A N 1
ATOM 676 C CA . ALA A 1 89 ? -1.203 13.211 15.782 1.00 96.62 89 ALA A CA 1
ATOM 677 C C . ALA A 1 89 ? -0.981 13.662 17.234 1.00 96.62 89 ALA A C 1
ATOM 679 O O . ALA A 1 89 ? -1.395 14.761 17.609 1.00 96.62 89 ALA A O 1
ATOM 680 N N . LEU A 1 90 ? -0.281 12.860 18.041 1.00 97.38 90 LEU A N 1
ATOM 681 C CA . LEU A 1 90 ? 0.055 13.218 19.422 1.00 97.38 90 LEU A CA 1
ATOM 682 C C . LEU A 1 90 ? 0.958 14.456 19.482 1.00 97.38 90 LEU A C 1
ATOM 684 O O . LEU A 1 90 ? 0.781 15.302 20.357 1.00 97.38 90 LEU A O 1
ATOM 688 N N . ALA A 1 91 ? 1.902 14.607 18.549 1.00 96.44 91 ALA A N 1
ATOM 689 C CA . ALA A 1 91 ? 2.728 15.811 18.455 1.00 96.44 91 ALA A CA 1
ATOM 690 C C . ALA A 1 91 ? 1.889 17.070 18.149 1.00 96.44 91 ALA A C 1
ATOM 692 O O . ALA A 1 91 ? 2.053 18.087 18.825 1.00 96.44 91 ALA A O 1
ATOM 693 N N . GLU A 1 92 ? 0.951 16.996 17.195 1.00 96.44 92 GLU A N 1
ATOM 694 C CA . GLU A 1 92 ? 0.021 18.091 16.860 1.00 96.44 92 GLU A CA 1
ATOM 695 C C . GLU A 1 92 ? -0.853 18.471 18.071 1.00 96.44 92 GLU A C 1
ATOM 697 O O . GLU A 1 92 ? -1.038 19.654 18.363 1.00 96.44 92 GLU A O 1
ATOM 702 N N . LEU A 1 93 ? -1.355 17.481 18.820 1.00 96.62 93 LEU A N 1
ATOM 703 C CA . LEU A 1 93 ? -2.171 17.708 20.018 1.00 96.62 93 LEU A CA 1
ATOM 704 C C . LEU A 1 93 ? -1.384 18.378 21.152 1.00 96.62 93 LEU A C 1
ATOM 706 O O . LEU A 1 93 ? -1.894 19.308 21.781 1.00 96.62 93 LEU A O 1
ATOM 710 N N . ARG A 1 94 ? -0.125 17.982 21.375 1.00 95.19 94 ARG A N 1
ATOM 711 C CA . ARG A 1 94 ? 0.749 18.632 22.367 1.00 95.19 94 ARG A CA 1
ATOM 712 C C . ARG A 1 94 ? 1.029 20.086 22.037 1.00 95.19 94 ARG A C 1
ATOM 714 O O . ARG A 1 94 ? 0.945 20.932 22.920 1.00 95.19 94 ARG A O 1
ATOM 721 N N . GLN A 1 95 ? 1.307 20.392 20.771 1.00 96.75 95 GLN A N 1
ATOM 722 C CA . GLN A 1 95 ? 1.505 21.775 20.323 1.00 96.75 95 GLN A CA 1
ATOM 723 C C . GLN A 1 95 ? 0.266 22.647 20.575 1.00 96.75 95 GLN A C 1
ATOM 725 O O . GLN A 1 95 ? 0.379 23.858 20.744 1.00 96.75 95 GLN A O 1
ATOM 730 N N . ARG A 1 96 ? -0.918 22.027 20.637 1.00 96.69 96 ARG A N 1
ATOM 731 C CA . ARG A 1 96 ? -2.194 22.678 20.957 1.00 96.69 96 ARG A CA 1
ATOM 732 C C . ARG A 1 96 ? -2.554 22.637 22.445 1.00 96.69 96 ARG A C 1
ATOM 734 O O . ARG A 1 96 ? -3.676 22.989 22.792 1.00 96.69 96 ARG A O 1
ATOM 741 N N . ASN A 1 97 ? -1.627 22.235 23.317 1.00 95.81 97 ASN A N 1
ATOM 742 C CA . ASN A 1 97 ? -1.822 22.114 24.766 1.00 95.81 97 ASN A CA 1
ATOM 743 C C . ASN A 1 97 ? -2.993 21.192 25.164 1.00 95.81 97 ASN A C 1
ATOM 745 O O . ASN A 1 97 ? -3.633 21.390 26.198 1.00 95.81 97 ASN A O 1
ATOM 749 N N . VAL A 1 98 ? -3.286 20.176 24.347 1.00 97.12 98 VAL A N 1
ATOM 750 C CA . VAL A 1 98 ? -4.270 19.142 24.685 1.00 97.12 98 VAL A CA 1
ATOM 751 C C . VAL A 1 98 ? -3.661 18.204 25.722 1.00 97.12 98 VAL A C 1
ATOM 753 O O . VAL A 1 98 ? -2.546 17.713 25.549 1.00 97.12 98 VAL A O 1
ATOM 756 N N . LYS A 1 99 ? -4.396 17.934 26.806 1.00 97.44 99 LYS A N 1
ATOM 757 C CA . LYS A 1 99 ? -3.956 17.012 27.851 1.00 97.44 99 LYS A CA 1
ATOM 758 C C . LYS A 1 99 ? -4.148 15.575 27.372 1.00 97.44 99 LYS A C 1
ATOM 760 O O . LYS A 1 99 ? -5.273 15.128 27.150 1.00 97.44 99 LYS A O 1
ATOM 765 N N . LEU A 1 100 ? -3.046 14.851 27.244 1.00 97.56 100 LEU A N 1
ATOM 766 C CA . LEU A 1 100 ? -3.025 13.440 26.871 1.00 97.56 100 LEU A CA 1
ATOM 767 C C . LEU A 1 100 ? -3.008 12.560 28.130 1.00 97.56 100 LEU A C 1
ATOM 769 O O . LEU A 1 100 ? -2.567 13.000 29.193 1.00 97.56 100 LEU A O 1
ATOM 773 N N . ILE A 1 101 ? -3.535 11.340 28.020 1.00 96.56 101 ILE A N 1
ATOM 774 C CA . ILE A 1 101 ? -3.283 10.265 28.993 1.00 96.56 101 ILE A CA 1
ATOM 775 C C . ILE A 1 101 ? -2.005 9.538 28.588 1.00 96.56 101 ILE A C 1
ATOM 777 O O . ILE A 1 101 ? -1.124 9.344 29.419 1.00 96.56 101 ILE A O 1
ATOM 781 N N . ASP A 1 102 ? -1.911 9.181 27.307 1.00 96.31 102 ASP A N 1
ATOM 782 C CA . ASP A 1 102 ? -0.761 8.487 26.748 1.00 96.31 102 ASP A CA 1
ATOM 783 C C . ASP A 1 102 ? 0.126 9.480 25.991 1.00 96.31 102 ASP A C 1
ATOM 785 O O . ASP A 1 102 ? -0.276 10.062 24.980 1.00 96.31 102 ASP A O 1
ATOM 789 N N . ASP A 1 103 ? 1.350 9.673 26.480 1.00 92.75 103 ASP A N 1
ATOM 790 C CA . ASP A 1 103 ? 2.363 10.446 25.766 1.00 92.75 103 ASP A CA 1
ATOM 791 C C . ASP A 1 103 ? 2.886 9.682 24.537 1.00 92.75 103 ASP A C 1
ATOM 793 O O . ASP A 1 103 ? 3.105 10.244 23.463 1.00 92.75 103 ASP A O 1
ATOM 797 N N . GLU A 1 104 ? 3.062 8.378 24.659 1.00 95.56 104 GLU A N 1
ATOM 798 C CA . GLU A 1 104 ? 3.528 7.535 23.566 1.00 95.56 104 GLU A CA 1
ATOM 799 C C . GLU A 1 104 ? 2.455 6.504 23.210 1.00 95.56 104 GLU A C 1
ATOM 801 O O . GLU A 1 104 ? 1.786 5.997 24.113 1.00 95.56 104 GLU A O 1
ATOM 806 N N . PRO A 1 105 ? 2.281 6.161 21.919 1.00 95.31 105 PRO A N 1
ATOM 807 C CA . PRO A 1 105 ? 1.341 5.120 21.530 1.00 95.31 105 PRO A CA 1
ATOM 808 C C . PRO A 1 105 ? 1.710 3.777 22.161 1.00 95.31 105 PRO A C 1
ATOM 810 O O . PRO A 1 105 ? 2.882 3.387 22.150 1.00 95.31 105 PRO A O 1
ATOM 813 N N . ARG A 1 106 ? 0.701 3.040 22.620 1.00 93.75 106 ARG A N 1
ATOM 814 C CA . ARG A 1 106 ? 0.813 1.675 23.151 1.00 93.75 106 ARG A CA 1
ATOM 815 C C . ARG A 1 106 ? 0.062 0.676 22.274 1.00 93.75 106 ARG A C 1
ATOM 817 O O . ARG A 1 106 ? -0.634 1.063 21.340 1.00 93.75 106 ARG A O 1
ATOM 824 N N . GLU A 1 107 ? 0.253 -0.609 22.538 1.00 90.56 107 GLU A N 1
ATOM 825 C CA . GLU A 1 107 ? -0.412 -1.693 21.807 1.00 90.56 107 GLU A CA 1
ATOM 826 C C . GLU A 1 107 ? -1.882 -1.825 22.234 1.00 90.56 107 GLU A C 1
ATOM 828 O O . GLU A 1 107 ? -2.177 -1.885 23.434 1.00 90.56 107 GLU A O 1
ATOM 833 N N . GLY A 1 108 ? -2.783 -1.844 21.249 1.00 88.81 108 GLY A N 1
ATOM 834 C CA . GLY A 1 108 ? -4.223 -2.063 21.406 1.00 88.81 108 GLY A CA 1
ATOM 835 C C . GLY A 1 108 ? -4.700 -3.356 20.735 1.00 88.81 108 GLY A C 1
ATOM 836 O O . GLY A 1 108 ? -3.881 -4.166 20.306 1.00 88.81 108 GLY A O 1
ATOM 837 N N . ALA A 1 109 ? -6.023 -3.531 20.651 1.00 86.06 109 ALA A N 1
ATOM 838 C CA . ALA A 1 109 ? -6.654 -4.638 19.924 1.00 86.06 109 ALA A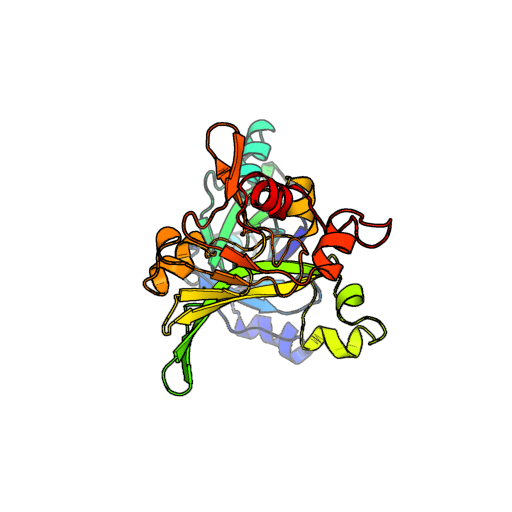 CA 1
ATOM 839 C C . ALA A 1 109 ? -6.272 -4.630 18.432 1.00 86.06 109 ALA A C 1
ATOM 841 O O . ALA A 1 109 ? -5.834 -3.601 17.897 1.00 86.06 109 ALA A O 1
ATOM 842 N N . GLU A 1 110 ? -6.419 -5.772 17.758 1.00 82.62 110 GLU A N 1
ATOM 843 C CA . GLU A 1 110 ? -6.099 -5.952 16.333 1.00 82.62 110 GLU A CA 1
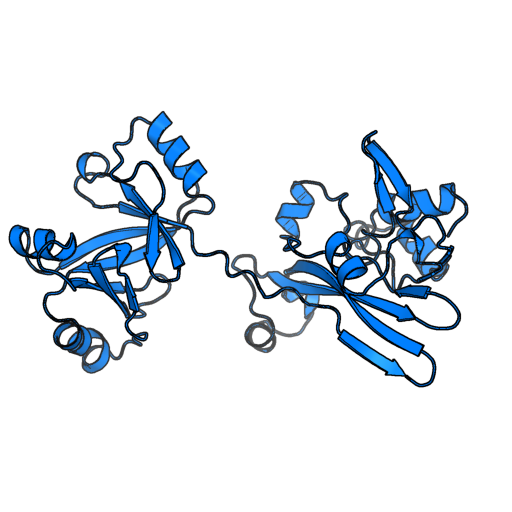ATOM 844 C C . GLU A 1 110 ? -4.641 -5.569 15.968 1.00 82.62 110 GLU A C 1
ATOM 846 O O . GLU A 1 110 ? -4.333 -5.171 14.838 1.00 82.62 110 GLU A O 1
ATOM 851 N N . GLY A 1 111 ? -3.720 -5.616 16.941 1.00 83.50 111 GLY A N 1
ATOM 852 C CA . GLY A 1 111 ? -2.321 -5.190 16.786 1.00 83.50 111 GLY A CA 1
ATOM 853 C C . GLY A 1 111 ? -2.136 -3.690 16.499 1.00 83.50 111 GLY A C 1
ATOM 854 O O . GLY A 1 111 ? -1.067 -3.264 16.041 1.00 83.50 111 GLY A O 1
ATOM 855 N N . ALA A 1 112 ? -3.172 -2.875 16.710 1.00 91.31 112 ALA A N 1
ATOM 856 C CA . ALA A 1 112 ? -3.137 -1.444 16.451 1.00 91.31 112 ALA A CA 1
ATOM 857 C C . ALA A 1 112 ? -2.257 -0.689 17.460 1.00 91.31 112 ALA A C 1
ATOM 859 O O . ALA A 1 112 ? -1.960 -1.152 18.564 1.00 91.31 112 ALA A O 1
ATOM 860 N N . ARG A 1 113 ? -1.858 0.532 17.089 1.00 94.50 113 ARG A N 1
ATOM 861 C CA . ARG A 1 113 ? -1.303 1.503 18.038 1.00 94.50 113 ARG A CA 1
ATOM 862 C C . ARG A 1 113 ? -2.411 2.414 18.528 1.00 94.50 113 ARG A C 1
ATOM 864 O O . ARG A 1 113 ? -3.083 3.035 17.707 1.00 94.50 113 ARG A O 1
ATOM 871 N N . VAL A 1 114 ? -2.537 2.544 19.842 1.00 96.19 114 VAL A N 1
ATOM 872 C CA . VAL A 1 114 ? -3.563 3.363 20.488 1.00 96.19 114 VAL A CA 1
ATOM 873 C C . VAL A 1 114 ? -2.959 4.380 21.450 1.00 96.19 114 VAL A C 1
ATOM 875 O O . VAL A 1 114 ? -1.865 4.174 21.982 1.00 96.19 114 VAL A O 1
ATOM 878 N N . ALA A 1 115 ? -3.656 5.492 21.663 1.00 97.44 115 ALA A N 1
ATOM 879 C CA . ALA A 1 115 ? -3.312 6.497 22.664 1.00 97.44 115 ALA A CA 1
ATOM 880 C C . ALA A 1 115 ? -4.566 7.249 23.115 1.00 97.44 115 ALA A C 1
ATOM 882 O O . ALA A 1 115 ? -5.378 7.654 22.286 1.00 97.44 115 ALA A O 1
ATOM 883 N N . PHE A 1 116 ? -4.713 7.484 24.415 1.00 97.44 116 PHE A N 1
ATOM 884 C CA . PHE A 1 116 ? -5.891 8.147 24.966 1.00 97.44 116 PHE A CA 1
ATOM 885 C C . PHE A 1 116 ? -5.667 9.639 25.232 1.00 97.44 116 PHE A C 1
ATOM 887 O O . PHE A 1 116 ? -4.625 10.070 25.734 1.00 97.44 116 PHE A O 1
ATOM 894 N N . ILE A 1 117 ? -6.699 10.436 24.955 1.00 97.94 117 ILE A N 1
ATOM 895 C CA . ILE A 1 117 ? -6.795 11.854 25.309 1.00 97.94 117 ILE A CA 1
ATOM 896 C C . ILE A 1 117 ? -7.536 11.970 26.641 1.00 97.94 117 ILE A C 1
ATOM 898 O O . ILE A 1 117 ? -8.556 11.317 26.866 1.00 97.94 117 ILE A O 1
ATOM 902 N N . HIS A 1 118 ? -7.041 12.822 27.539 1.00 97.25 118 HIS A N 1
ATOM 903 C CA . HIS A 1 118 ? -7.657 12.992 28.848 1.00 97.25 118 HIS A CA 1
ATOM 904 C C . HIS A 1 118 ? -9.050 13.641 28.710 1.00 97.25 118 HIS A C 1
ATOM 906 O O . HIS A 1 118 ? -9.159 14.692 28.072 1.00 97.25 118 HIS A O 1
ATOM 912 N N . PRO A 1 119 ? -10.108 13.120 29.368 1.00 96.25 119 PRO A N 1
ATOM 913 C CA . PRO A 1 119 ? -11.478 13.623 29.203 1.00 96.25 119 PRO A CA 1
ATOM 914 C C . PRO A 1 119 ? -11.666 15.119 29.477 1.00 96.25 119 PRO A C 1
ATOM 916 O O . PRO A 1 119 ? -12.530 15.765 28.889 1.00 96.25 119 PRO A O 1
ATOM 919 N N . SER A 1 120 ? -10.831 15.709 30.340 1.00 97.06 120 SER A N 1
ATOM 920 C CA . SER A 1 120 ? -10.842 17.160 30.598 1.00 97.06 120 SER A CA 1
ATOM 921 C C . SER A 1 120 ? -10.559 18.012 29.358 1.00 97.06 120 SER A C 1
ATOM 923 O O . SER A 1 120 ? -10.899 19.187 29.354 1.00 97.06 120 SER A O 1
ATOM 925 N N . SER A 1 121 ? -9.915 17.451 28.334 1.00 96.75 121 SER A N 1
ATOM 926 C CA . SER A 1 121 ? -9.652 18.131 27.063 1.00 96.75 121 SER A CA 1
ATOM 927 C C . SER A 1 121 ? -10.732 17.885 26.007 1.00 96.75 121 SER A C 1
ATOM 929 O O . SER A 1 121 ? -10.662 18.475 24.935 1.00 96.75 121 SER A O 1
ATOM 931 N N . ALA A 1 122 ? -11.730 17.050 26.303 1.00 95.50 122 ALA A N 1
ATOM 932 C CA . ALA A 1 122 ? -12.782 16.654 25.371 1.00 95.50 122 ALA A CA 1
ATOM 933 C C . ALA A 1 122 ? -14.171 16.653 26.038 1.00 95.50 122 ALA A C 1
ATOM 935 O O . ALA A 1 122 ? -14.978 15.756 25.821 1.00 95.50 122 ALA A O 1
ATOM 936 N N . ASN A 1 123 ? -14.462 17.659 26.874 1.00 95.56 123 ASN A N 1
ATOM 937 C CA . ASN A 1 123 ? -15.771 17.852 27.521 1.00 95.56 123 ASN A CA 1
ATOM 938 C C . ASN A 1 123 ? -16.292 16.615 28.282 1.00 95.56 123 ASN A C 1
ATOM 940 O O . ASN A 1 123 ? -17.487 16.336 28.296 1.00 95.56 123 ASN A O 1
ATOM 944 N N . GLY A 1 124 ? -15.389 15.864 28.914 1.00 95.06 124 GLY A N 1
ATOM 945 C CA . GLY A 1 124 ? -15.719 14.653 29.665 1.00 95.06 124 GLY A CA 1
ATOM 946 C C . GLY A 1 124 ? -15.765 13.372 28.830 1.00 95.06 124 GLY A C 1
ATOM 947 O O . GLY A 1 124 ? -15.919 12.301 29.411 1.00 95.06 124 GLY A O 1
ATOM 948 N N . VAL A 1 125 ? -15.574 13.449 27.511 1.00 97.25 125 VAL A N 1
ATOM 949 C CA . VAL A 1 125 ? -15.489 12.279 26.631 1.00 97.25 125 VAL A CA 1
ATOM 950 C C . VAL A 1 125 ? -14.081 11.695 26.680 1.00 97.25 125 VAL A C 1
ATOM 952 O O . VAL A 1 125 ? -13.099 12.405 26.476 1.00 97.25 125 VAL A O 1
ATOM 955 N N . LEU A 1 126 ? -13.971 10.391 26.928 1.00 97.75 126 LEU A N 1
ATOM 956 C CA . LEU A 1 126 ? -12.720 9.667 26.736 1.00 97.75 126 LEU A CA 1
ATOM 957 C C . LEU A 1 126 ? -12.551 9.372 25.240 1.00 97.75 126 LEU A C 1
ATOM 959 O O . LEU A 1 126 ? -13.398 8.706 24.644 1.00 97.75 126 LEU A O 1
ATOM 963 N N . VAL A 1 127 ? -11.484 9.900 24.640 1.00 98.12 127 VAL A N 1
ATOM 964 C CA . VAL A 1 127 ? -11.186 9.727 23.211 1.00 98.12 127 VAL A CA 1
ATOM 965 C C . VAL A 1 127 ? -9.930 8.881 23.067 1.00 98.12 127 VAL A C 1
ATOM 967 O O . VAL A 1 127 ? -8.877 9.256 23.584 1.00 98.12 127 VAL A O 1
ATOM 970 N N . GLU A 1 128 ? -10.040 7.765 22.356 1.00 97.88 128 GLU A N 1
ATOM 971 C CA . GLU A 1 128 ? -8.906 6.975 21.885 1.00 97.88 128 GLU A CA 1
ATOM 972 C C . GLU A 1 128 ? -8.527 7.427 20.468 1.00 97.88 128 GLU A C 1
ATOM 974 O O . GLU A 1 128 ? -9.383 7.621 19.605 1.00 97.88 128 GLU A O 1
ATOM 979 N N . LEU A 1 129 ? -7.235 7.604 20.211 1.00 97.88 129 LEU A N 1
ATOM 980 C CA . LEU A 1 129 ? -6.684 7.632 18.863 1.00 97.88 129 LEU A CA 1
ATOM 981 C C . LEU A 1 129 ? -6.194 6.236 18.511 1.00 97.88 129 LEU A C 1
ATOM 983 O O . LEU A 1 129 ? -5.429 5.662 19.280 1.00 97.88 129 LEU A O 1
ATOM 987 N N . LYS A 1 130 ? -6.555 5.745 17.326 1.00 96.06 130 LYS A N 1
ATOM 988 C CA . LYS A 1 130 ? -6.113 4.448 16.807 1.00 96.06 130 LYS A CA 1
ATOM 989 C C . LYS A 1 130 ? -5.414 4.624 15.468 1.00 96.06 130 LYS A C 1
ATOM 991 O O . LYS A 1 130 ? -5.959 5.205 14.534 1.00 96.06 130 LYS A O 1
ATOM 996 N N . GLN A 1 131 ? -4.210 4.091 15.353 1.00 94.00 131 GLN A N 1
ATOM 997 C CA . GLN A 1 131 ? -3.579 3.824 14.070 1.00 94.00 131 GLN A CA 1
ATOM 998 C C . GLN A 1 131 ? -3.578 2.305 13.880 1.00 94.00 131 GLN A C 1
ATOM 1000 O O . GLN A 1 131 ? -2.868 1.620 14.625 1.00 94.00 131 GLN A O 1
ATOM 1005 N N . PRO A 1 132 ? -4.344 1.767 12.913 1.00 88.12 132 PRO A N 1
ATOM 1006 C CA . PRO A 1 132 ? -4.382 0.337 12.648 1.00 88.12 132 PRO A CA 1
ATOM 1007 C C . PRO A 1 132 ? -2.982 -0.233 12.448 1.00 88.12 132 PRO A C 1
ATOM 1009 O O . PRO A 1 132 ? -2.080 0.455 11.942 1.00 88.12 132 PRO A O 1
ATOM 1012 N N . ALA A 1 133 ? -2.808 -1.507 12.802 1.00 80.06 133 ALA A N 1
ATOM 1013 C CA . ALA A 1 133 ? -1.651 -2.249 12.343 1.00 80.06 133 ALA A CA 1
ATOM 1014 C C . ALA A 1 133 ? -1.555 -2.060 10.827 1.00 80.06 133 ALA A C 1
ATOM 1016 O O . ALA A 1 133 ? -2.540 -2.226 10.102 1.00 80.06 133 ALA A O 1
ATOM 1017 N N . ARG A 1 134 ? -0.373 -1.699 10.318 1.00 66.19 134 ARG A N 1
ATOM 1018 C CA . ARG A 1 134 ? -0.145 -1.862 8.884 1.00 66.19 134 ARG A CA 1
ATOM 1019 C C . ARG A 1 134 ? -0.237 -3.360 8.635 1.00 66.19 134 ARG A C 1
ATOM 1021 O O . ARG A 1 134 ? 0.725 -4.064 8.930 1.00 66.19 134 ARG A O 1
ATOM 1028 N N . VAL A 1 135 ? -1.367 -3.830 8.107 1.00 55.38 135 VAL A N 1
ATOM 1029 C CA . VAL A 1 135 ? -1.449 -5.152 7.492 1.00 55.38 135 VAL A CA 1
ATOM 1030 C C . VAL A 1 135 ? -0.510 -5.073 6.304 1.00 55.38 135 VAL A C 1
ATOM 1032 O O . VAL A 1 135 ? -0.857 -4.552 5.246 1.00 55.38 135 VAL A O 1
ATOM 1035 N N . ARG A 1 136 ? 0.747 -5.454 6.536 1.00 57.56 136 ARG A N 1
ATOM 1036 C CA . ARG A 1 136 ? 1.729 -5.571 5.477 1.00 57.56 136 ARG A CA 1
ATOM 1037 C C . ARG A 1 136 ? 1.398 -6.882 4.787 1.00 57.56 136 ARG A C 1
ATOM 1039 O O . ARG A 1 136 ? 1.521 -7.927 5.421 1.00 57.56 136 ARG A O 1
ATOM 1046 N N . PRO A 1 137 ? 0.948 -6.845 3.534 1.00 58.66 137 PRO A N 1
ATOM 1047 C CA . PRO A 1 137 ? 0.859 -8.064 2.755 1.00 58.66 137 PRO A CA 1
ATOM 1048 C C . PRO A 1 137 ? 2.243 -8.712 2.762 1.00 58.66 137 PRO A C 1
ATOM 1050 O O . PRO A 1 137 ? 3.249 -8.007 2.624 1.00 58.66 137 PRO A O 1
ATOM 1053 N N . GLU A 1 138 ? 2.289 -10.026 2.991 1.00 66.69 138 GLU A N 1
ATOM 1054 C CA . GLU A 1 138 ? 3.552 -10.757 2.983 1.00 66.69 138 GLU A CA 1
ATOM 1055 C C . GLU A 1 138 ? 4.326 -10.433 1.699 1.00 66.69 138 GLU A C 1
ATOM 1057 O O . GLU A 1 138 ? 3.721 -10.324 0.622 1.00 66.69 138 GLU A O 1
ATOM 1062 N N . PRO A 1 139 ? 5.651 -10.228 1.796 1.00 75.25 139 PRO A N 1
ATOM 1063 C CA . PRO A 1 139 ? 6.449 -9.943 0.622 1.00 75.25 139 PRO A CA 1
ATOM 1064 C C . PRO A 1 139 ? 6.300 -11.090 -0.375 1.00 75.25 139 PRO A C 1
ATOM 1066 O O . PRO A 1 139 ? 6.365 -12.267 -0.016 1.00 75.25 139 PRO A O 1
ATOM 1069 N N . GLU A 1 140 ? 6.125 -10.750 -1.649 1.00 82.75 140 GLU A N 1
ATOM 1070 C CA . GLU A 1 140 ? 6.095 -11.750 -2.708 1.00 82.75 140 GLU A CA 1
ATOM 1071 C C . GLU A 1 140 ? 7.513 -12.234 -2.984 1.00 82.75 140 GLU A C 1
ATOM 1073 O O . GLU A 1 140 ? 8.224 -11.705 -3.842 1.00 82.75 140 GLU A O 1
ATOM 1078 N N . LEU A 1 141 ? 7.929 -13.227 -2.196 1.00 90.50 141 LEU A N 1
ATOM 1079 C CA . LEU A 1 141 ? 9.237 -13.843 -2.324 1.00 90.50 141 LEU A CA 1
ATOM 1080 C C . LEU A 1 141 ? 9.403 -14.488 -3.706 1.00 90.50 141 LEU A C 1
ATOM 1082 O O . LEU A 1 141 ? 8.423 -14.990 -4.275 1.00 90.50 141 LEU A O 1
ATOM 1086 N N . PRO A 1 142 ? 10.637 -14.515 -4.236 1.00 94.38 142 PRO A N 1
ATOM 1087 C CA . PRO A 1 142 ? 10.890 -15.124 -5.525 1.00 94.38 142 PRO A CA 1
ATOM 1088 C C . PRO A 1 142 ? 10.454 -16.586 -5.599 1.00 94.38 142 PRO A C 1
ATOM 1090 O O . PRO A 1 142 ? 10.758 -17.388 -4.716 1.00 94.38 142 PRO A O 1
ATOM 1093 N N . LYS A 1 143 ? 9.745 -16.935 -6.675 1.00 95.69 143 LYS A N 1
ATOM 1094 C CA . LYS A 1 143 ? 9.323 -18.303 -6.987 1.00 95.69 143 LYS A CA 1
ATOM 1095 C C . LYS A 1 143 ? 9.948 -18.719 -8.304 1.00 95.69 143 LYS A C 1
ATOM 1097 O O . LYS A 1 143 ? 9.865 -17.971 -9.274 1.00 95.69 143 LYS A O 1
ATOM 1102 N N . THR A 1 144 ? 10.528 -19.913 -8.329 1.00 97.31 144 THR A N 1
ATOM 1103 C CA . THR A 1 144 ? 11.209 -20.456 -9.507 1.00 97.31 144 THR A CA 1
ATOM 1104 C C . THR A 1 144 ? 10.361 -21.526 -10.177 1.00 97.31 144 THR A C 1
ATOM 1106 O O . THR A 1 144 ? 9.882 -22.453 -9.525 1.00 97.31 144 THR A O 1
ATOM 1109 N N . ILE A 1 145 ? 10.223 -21.419 -11.494 1.00 97.31 145 ILE A N 1
ATOM 1110 C CA . ILE A 1 145 ? 9.670 -22.439 -12.380 1.00 97.31 145 ILE A CA 1
ATOM 1111 C C . ILE A 1 145 ? 10.760 -22.801 -13.382 1.00 97.31 145 ILE A C 1
ATOM 1113 O O . ILE A 1 145 ? 11.285 -21.927 -14.066 1.00 97.31 145 ILE A O 1
ATOM 1117 N N . ARG A 1 146 ? 11.079 -24.088 -13.501 1.00 97.50 146 ARG A N 1
ATOM 1118 C CA . ARG A 1 146 ? 12.024 -24.570 -14.510 1.00 97.50 146 ARG A CA 1
ATOM 1119 C C . ARG A 1 146 ? 11.295 -24.913 -15.806 1.00 97.50 146 ARG A C 1
ATOM 1121 O O . ARG A 1 146 ? 10.330 -25.676 -15.783 1.00 97.50 146 ARG A O 1
ATOM 1128 N N . LEU A 1 147 ? 11.777 -24.387 -16.929 1.00 96.38 147 LEU A N 1
ATOM 1129 C CA . LEU A 1 147 ? 11.272 -24.669 -18.272 1.00 96.38 147 LEU A CA 1
ATOM 1130 C C . LEU A 1 147 ? 12.428 -25.154 -19.153 1.00 96.38 147 LEU A C 1
ATOM 1132 O O . LEU A 1 147 ? 13.167 -24.359 -19.723 1.00 96.38 147 LEU A O 1
ATOM 1136 N N . GLY A 1 148 ? 12.607 -26.473 -19.248 1.00 96.31 148 GLY A N 1
ATOM 1137 C CA . GLY A 1 148 ? 13.772 -27.052 -19.923 1.00 96.31 148 GLY A CA 1
ATOM 1138 C C . GLY A 1 148 ? 15.080 -26.624 -19.246 1.00 96.31 148 GLY A C 1
ATOM 1139 O O . GLY A 1 148 ? 15.306 -26.934 -18.070 1.00 96.31 148 GLY A O 1
ATOM 1140 N N . ASP A 1 149 ? 15.908 -25.893 -19.992 1.00 96.19 149 ASP A N 1
ATOM 1141 C CA . ASP A 1 149 ? 17.235 -25.429 -19.566 1.00 96.19 149 ASP A CA 1
ATOM 1142 C C . ASP A 1 149 ? 17.244 -23.991 -19.028 1.00 96.19 149 ASP A C 1
ATOM 1144 O O . ASP A 1 149 ? 18.314 -23.439 -18.774 1.00 96.19 149 ASP A O 1
ATOM 1148 N N . ILE A 1 150 ? 16.069 -23.377 -18.859 1.00 97.75 150 ILE A N 1
ATOM 1149 C CA . ILE A 1 150 ? 15.946 -22.051 -18.251 1.00 97.75 150 ILE A CA 1
ATOM 1150 C C . ILE A 1 150 ? 15.159 -22.100 -16.942 1.00 97.75 150 ILE A C 1
ATOM 1152 O O . ILE A 1 150 ? 14.195 -22.858 -16.803 1.00 97.75 150 ILE A O 1
ATOM 1156 N N . ASP A 1 151 ? 15.538 -21.231 -16.009 1.00 98.12 151 ASP A N 1
ATOM 1157 C CA . ASP A 1 151 ? 14.752 -20.928 -14.818 1.00 98.12 151 ASP A CA 1
ATOM 1158 C C . ASP A 1 151 ? 14.006 -19.606 -15.018 1.00 98.12 151 ASP A C 1
ATOM 1160 O O . ASP A 1 151 ? 14.593 -18.584 -15.375 1.00 98.12 151 ASP A O 1
ATOM 1164 N N . ILE A 1 152 ? 12.705 -19.625 -14.755 1.00 98.19 152 ILE A N 1
ATOM 1165 C CA . ILE A 1 152 ? 11.824 -18.461 -14.730 1.00 98.19 152 ILE A CA 1
ATOM 1166 C C . ILE A 1 152 ? 11.550 -18.144 -13.265 1.00 98.19 152 ILE A C 1
ATOM 1168 O O . ILE A 1 152 ? 10.932 -18.933 -12.553 1.00 98.19 152 ILE A O 1
ATOM 1172 N N . VAL A 1 153 ? 12.018 -16.992 -12.807 1.00 98.12 153 VAL A N 1
ATOM 1173 C CA . VAL A 1 153 ? 11.952 -16.561 -11.415 1.00 98.12 153 VAL A CA 1
ATOM 1174 C C . VAL A 1 153 ? 11.102 -15.302 -11.321 1.00 98.12 153 VAL A C 1
ATOM 1176 O O . VAL A 1 153 ? 11.382 -14.302 -11.978 1.00 98.12 153 VAL A O 1
ATOM 1179 N N . THR A 1 154 ? 10.060 -15.313 -10.496 1.00 97.19 154 THR A N 1
ATOM 1180 C CA . THR A 1 154 ? 9.295 -14.089 -10.228 1.00 97.19 154 THR A CA 1
ATOM 1181 C C . THR A 1 154 ? 10.095 -13.181 -9.303 1.00 97.19 154 THR A C 1
ATOM 1183 O O . THR A 1 154 ? 10.559 -13.637 -8.264 1.00 97.19 154 THR A O 1
ATOM 1186 N N . VAL A 1 155 ? 10.211 -11.895 -9.616 1.00 97.06 155 VAL A N 1
ATOM 1187 C CA . VAL A 1 155 ? 10.734 -10.882 -8.686 1.00 97.06 155 VAL A CA 1
ATOM 1188 C C . VAL A 1 155 ? 9.720 -9.748 -8.582 1.00 97.06 155 VAL A C 1
ATOM 1190 O O . VAL A 1 155 ? 8.971 -9.494 -9.520 1.00 97.06 155 VAL A O 1
ATOM 1193 N N . SER A 1 156 ? 9.617 -9.110 -7.422 1.00 95.25 156 SER A N 1
ATOM 1194 C CA . SER A 1 156 ? 8.558 -8.133 -7.150 1.00 95.25 156 SER A CA 1
ATOM 1195 C C . SER A 1 156 ? 9.146 -6.747 -6.955 1.00 95.25 156 SER A C 1
ATOM 1197 O O . SER A 1 156 ? 10.124 -6.592 -6.222 1.00 95.25 156 SER A O 1
ATOM 1199 N N . ASP A 1 157 ? 8.528 -5.745 -7.575 1.00 96.00 157 ASP A N 1
ATOM 1200 C CA . ASP A 1 157 ? 8.747 -4.337 -7.253 1.00 96.00 157 ASP A CA 1
ATOM 1201 C C . ASP A 1 157 ? 7.682 -3.786 -6.288 1.00 96.00 157 ASP A C 1
ATOM 1203 O O . ASP A 1 157 ? 7.527 -2.576 -6.138 1.00 96.00 157 ASP A O 1
ATOM 1207 N N . GLY A 1 158 ? 6.956 -4.679 -5.613 1.00 93.81 158 GLY A N 1
ATOM 1208 C CA . GLY A 1 158 ? 5.885 -4.352 -4.684 1.00 93.81 158 GLY A CA 1
ATOM 1209 C C . GLY A 1 158 ? 4.553 -4.131 -5.394 1.00 93.81 158 GLY A C 1
ATOM 1210 O O . GLY A 1 158 ? 4.240 -4.775 -6.398 1.00 93.81 158 GLY A O 1
ATOM 1211 N N . PHE A 1 159 ? 3.739 -3.237 -4.839 1.00 93.88 159 PHE A N 1
ATOM 1212 C CA . PHE A 1 159 ? 2.375 -3.004 -5.302 1.00 93.88 159 PHE A CA 1
ATOM 1213 C C . PHE A 1 159 ? 2.078 -1.518 -5.457 1.00 93.88 159 PHE A C 1
ATOM 1215 O O . PHE A 1 159 ? 2.719 -0.656 -4.850 1.00 93.88 159 PHE A O 1
ATOM 1222 N N . PHE A 1 160 ? 1.065 -1.238 -6.260 1.00 94.62 160 PHE A N 1
ATOM 1223 C CA . PHE A 1 160 ? 0.495 0.083 -6.467 1.00 94.62 160 PHE A CA 1
ATOM 1224 C C . PHE A 1 160 ? -1.021 -0.036 -6.614 1.00 94.62 160 PHE A C 1
ATOM 1226 O O . PHE A 1 160 ? -1.574 -1.136 -6.631 1.00 94.62 160 PHE A O 1
ATOM 1233 N N . TYR A 1 161 ? -1.701 1.098 -6.665 1.00 95.38 161 TYR A N 1
ATOM 1234 C CA . TYR A 1 161 ? -3.148 1.187 -6.700 1.00 95.38 161 TYR A CA 1
ATOM 1235 C C . TYR A 1 161 ? -3.590 2.055 -7.873 1.00 95.38 161 TYR A C 1
ATOM 1237 O O . TYR A 1 161 ? -3.093 3.164 -8.071 1.00 95.38 161 TYR A O 1
ATOM 1245 N N . LEU A 1 162 ? -4.571 1.560 -8.620 1.00 94.94 162 LEU A N 1
ATOM 1246 C CA . LEU A 1 162 ? -5.218 2.266 -9.725 1.00 94.94 162 LEU A CA 1
ATOM 1247 C C . LEU A 1 162 ? -6.727 2.147 -9.611 1.00 94.94 162 LEU A C 1
ATOM 1249 O O . LEU A 1 162 ? -7.222 1.195 -9.020 1.00 94.94 162 LEU A O 1
ATOM 1253 N N . ASP A 1 163 ? -7.456 3.099 -10.190 1.00 96.00 163 ASP A N 1
ATOM 1254 C CA . ASP A 1 163 ? -8.916 3.038 -10.236 1.00 96.00 163 ASP A CA 1
ATOM 1255 C C . ASP A 1 163 ? -9.394 1.704 -10.837 1.00 96.00 163 ASP A C 1
ATOM 1257 O O . ASP A 1 163 ? -9.014 1.324 -11.946 1.00 96.00 163 ASP A O 1
ATOM 1261 N N . GLY A 1 164 ? -10.236 0.985 -10.094 1.00 96.50 164 GLY A N 1
ATOM 1262 C CA . GLY A 1 164 ? -10.742 -0.314 -10.526 1.00 96.50 164 GLY A CA 1
ATOM 1263 C C . GLY A 1 164 ? -11.616 -0.216 -11.773 1.00 96.50 164 GLY A C 1
ATOM 1264 O O . GLY A 1 164 ? -11.564 -1.097 -12.626 1.00 96.50 164 GLY A O 1
ATOM 1265 N N . GLY A 1 165 ? -12.363 0.880 -11.939 1.00 96.62 165 GLY A N 1
ATOM 1266 C CA . GLY A 1 165 ? -13.150 1.126 -13.148 1.00 96.62 165 GLY A CA 1
ATOM 1267 C C . GLY A 1 165 ? -12.270 1.239 -14.393 1.00 96.62 165 GLY A C 1
ATOM 1268 O O . GLY A 1 165 ? -12.567 0.620 -15.411 1.00 96.62 165 GLY A O 1
ATOM 1269 N N . ALA A 1 166 ? -11.144 1.946 -14.303 1.00 94.00 166 ALA A N 1
ATOM 1270 C CA . ALA A 1 166 ? -10.166 2.039 -15.383 1.00 94.00 166 ALA A CA 1
ATOM 1271 C C . ALA A 1 166 ? -9.568 0.669 -15.750 1.00 94.00 166 ALA A C 1
ATOM 1273 O O . ALA A 1 166 ? -9.381 0.384 -16.932 1.00 94.00 166 ALA A O 1
ATOM 1274 N N . MET A 1 167 ? -9.320 -0.193 -14.757 1.00 96.25 167 MET A N 1
ATOM 1275 C CA . MET A 1 167 ? -8.720 -1.515 -14.973 1.00 96.25 167 MET A CA 1
ATOM 1276 C C . MET A 1 167 ? -9.696 -2.566 -15.508 1.00 96.25 167 MET A C 1
ATOM 1278 O O . MET A 1 167 ? -9.298 -3.444 -16.271 1.00 96.25 167 MET A O 1
ATOM 1282 N N . PHE A 1 168 ? -10.969 -2.486 -15.124 1.00 96.62 168 PHE A N 1
ATOM 1283 C CA . PHE A 1 168 ? -12.011 -3.423 -15.553 1.00 96.62 168 PHE A CA 1
ATOM 1284 C C . PHE A 1 168 ? -12.884 -2.886 -16.702 1.00 96.62 168 PHE A C 1
ATOM 1286 O O . PHE A 1 168 ? -13.719 -3.614 -17.246 1.00 96.62 168 PHE A O 1
ATOM 1293 N N . GLY A 1 169 ? -12.675 -1.634 -17.114 1.00 95.75 169 GLY A N 1
ATOM 1294 C CA . GLY A 1 169 ? -13.332 -1.001 -18.251 1.00 95.75 169 GLY A CA 1
ATOM 1295 C C . GLY A 1 169 ? -14.854 -1.006 -18.125 1.00 95.75 169 GLY A C 1
ATOM 1296 O O . GLY A 1 169 ? -15.428 -0.409 -17.221 1.00 95.75 169 GLY A O 1
ATOM 1297 N N . VAL A 1 170 ? -15.520 -1.686 -19.059 1.00 96.75 170 VAL A N 1
ATOM 1298 C CA . VAL A 1 170 ? -16.990 -1.750 -19.125 1.00 96.75 170 VAL A CA 1
ATOM 1299 C C . VAL A 1 170 ? -17.613 -2.717 -18.113 1.00 96.75 170 VAL A C 1
ATOM 1301 O O . VAL A 1 170 ? -18.837 -2.770 -18.000 1.00 96.75 170 VAL A O 1
ATOM 1304 N N . ILE A 1 171 ? -16.807 -3.511 -17.398 1.00 96.38 171 ILE A N 1
ATOM 1305 C CA . ILE A 1 171 ? -17.315 -4.501 -16.445 1.00 96.38 171 ILE A CA 1
ATOM 1306 C C . ILE A 1 171 ? -17.834 -3.768 -15.196 1.00 96.38 171 ILE A C 1
ATOM 1308 O O . ILE A 1 171 ? -17.059 -3.065 -14.539 1.00 96.38 171 ILE A O 1
ATOM 1312 N N . PRO A 1 172 ? -19.116 -3.940 -14.815 1.00 96.94 172 PRO A N 1
ATOM 1313 C CA . PRO A 1 172 ? -19.670 -3.237 -13.666 1.00 96.94 172 PRO A CA 1
ATOM 1314 C C . PRO A 1 172 ? -18.958 -3.608 -12.363 1.00 96.94 172 PRO A C 1
ATOM 1316 O O . PRO A 1 172 ? -18.597 -4.767 -12.143 1.00 96.94 172 PRO A O 1
ATOM 1319 N N . LYS A 1 173 ? -18.824 -2.624 -11.466 1.00 96.94 173 LYS A N 1
ATOM 1320 C CA . LYS A 1 173 ? -18.136 -2.765 -10.174 1.00 96.94 173 LYS A CA 1
ATOM 1321 C C . LYS A 1 173 ? -18.576 -3.979 -9.362 1.00 96.94 173 LYS A C 1
ATOM 1323 O O . LYS A 1 173 ? -17.729 -4.714 -8.865 1.00 96.94 173 LYS A O 1
ATOM 1328 N N . THR A 1 174 ? -19.876 -4.254 -9.335 1.00 96.75 174 THR A N 1
ATOM 1329 C CA . THR A 1 174 ? -20.469 -5.384 -8.605 1.00 96.75 174 THR A CA 1
ATOM 1330 C C . THR A 1 174 ? -19.942 -6.760 -9.029 1.00 96.75 174 THR A C 1
ATOM 1332 O O . THR A 1 174 ? -20.054 -7.721 -8.267 1.00 96.75 174 THR A O 1
ATOM 1335 N N . PHE A 1 175 ? -19.345 -6.877 -10.221 1.00 94.94 175 PHE A N 1
ATOM 1336 C CA . PHE A 1 175 ? -18.755 -8.122 -10.717 1.00 94.94 175 PHE A CA 1
ATOM 1337 C C . PHE A 1 175 ? -17.283 -8.284 -10.330 1.00 94.94 175 PHE A C 1
ATOM 1339 O O . PHE A 1 175 ? -16.833 -9.415 -10.131 1.00 94.94 175 PHE A O 1
ATOM 1346 N N . TRP A 1 176 ? -16.521 -7.189 -10.235 1.00 96.56 176 TRP A N 1
ATOM 1347 C CA . TRP A 1 176 ? -15.080 -7.255 -9.981 1.00 96.56 176 TRP A CA 1
ATOM 1348 C C . TRP A 1 176 ? -14.685 -6.938 -8.539 1.00 96.56 176 TRP A C 1
ATOM 1350 O O . TRP A 1 176 ? -13.673 -7.466 -8.081 1.00 96.56 176 TRP A O 1
ATOM 1360 N N . GLU A 1 177 ? -15.479 -6.170 -7.787 1.00 95.69 177 GLU A N 1
ATOM 1361 C CA . GLU A 1 177 ? -15.104 -5.696 -6.443 1.00 95.69 177 GLU A CA 1
ATOM 1362 C C . GLU A 1 177 ? -14.880 -6.828 -5.434 1.00 95.69 177 GLU A C 1
ATOM 1364 O O . GLU A 1 177 ? -14.066 -6.701 -4.529 1.00 95.69 177 GLU A O 1
ATOM 1369 N N . LYS A 1 178 ? -15.530 -7.982 -5.624 1.00 88.56 178 LYS A N 1
ATOM 1370 C CA . LYS A 1 178 ? -15.294 -9.163 -4.780 1.00 88.56 178 LYS A CA 1
ATOM 1371 C C . LYS A 1 178 ? -13.930 -9.813 -5.035 1.00 88.56 178 LYS A C 1
ATOM 1373 O O . LYS A 1 178 ? -13.369 -10.420 -4.133 1.00 88.56 178 LYS A O 1
ATOM 1378 N N . LYS A 1 179 ? -13.414 -9.727 -6.268 1.00 91.88 179 LYS A N 1
ATOM 1379 C CA . LYS A 1 179 ? -12.121 -10.317 -6.672 1.00 91.88 179 LYS A CA 1
ATOM 1380 C C . LYS A 1 179 ? -10.960 -9.345 -6.498 1.00 91.88 179 LYS A C 1
ATOM 1382 O O . LYS A 1 179 ? -9.851 -9.768 -6.196 1.00 91.88 179 LYS A O 1
ATOM 1387 N N . ALA A 1 180 ? -11.220 -8.061 -6.706 1.00 92.88 180 ALA A N 1
ATOM 1388 C CA . ALA A 1 180 ? -10.273 -6.977 -6.519 1.00 92.88 180 ALA A CA 1
ATOM 1389 C C . ALA A 1 180 ? -10.936 -5.903 -5.644 1.00 92.88 180 ALA A C 1
ATOM 1391 O O . ALA A 1 180 ? -11.486 -4.942 -6.184 1.00 92.88 180 ALA A O 1
ATOM 1392 N N . PRO A 1 181 ? -10.933 -6.082 -4.309 1.00 91.62 181 PRO A N 1
ATOM 1393 C CA . PRO A 1 181 ? -11.539 -5.131 -3.386 1.00 91.62 181 PRO A CA 1
ATOM 1394 C C . PRO A 1 181 ? -10.919 -3.739 -3.552 1.00 91.62 181 PRO A C 1
ATOM 1396 O O . PRO A 1 181 ? -9.697 -3.603 -3.421 1.00 91.62 181 PRO A O 1
ATOM 1399 N N . PRO A 1 182 ? -11.720 -2.712 -3.882 1.00 93.69 182 PRO A N 1
ATOM 1400 C CA . PRO A 1 182 ? -11.212 -1.360 -4.017 1.00 93.69 182 PRO A CA 1
ATOM 1401 C C . PRO A 1 182 ? -11.114 -0.652 -2.661 1.00 93.69 182 PRO A C 1
ATOM 1403 O O . PRO A 1 182 ? -11.868 -0.946 -1.735 1.00 93.69 182 PRO A O 1
ATOM 1406 N N . ASP A 1 183 ? -10.223 0.333 -2.567 1.00 88.69 183 ASP A N 1
ATOM 1407 C CA . ASP A 1 183 ? -10.157 1.260 -1.437 1.00 88.69 183 ASP A CA 1
ATOM 1408 C C . ASP A 1 183 ? -11.247 2.354 -1.502 1.00 88.69 183 ASP A C 1
ATOM 1410 O O . ASP A 1 183 ? -12.055 2.418 -2.434 1.00 88.69 183 ASP A O 1
ATOM 141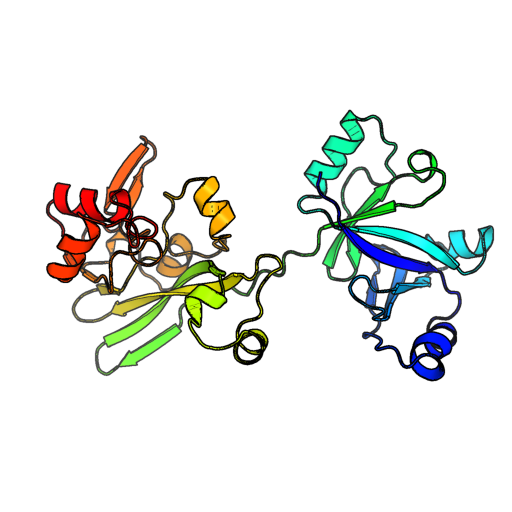4 N N . GLU A 1 184 ? -11.252 3.259 -0.517 1.00 88.38 184 GLU A N 1
ATOM 1415 C CA . GLU A 1 184 ? -12.197 4.387 -0.437 1.00 88.38 184 GLU A CA 1
ATOM 1416 C C . GLU A 1 184 ? -12.147 5.328 -1.659 1.00 88.38 184 GLU A C 1
ATOM 1418 O O . GLU A 1 184 ? -13.110 6.046 -1.923 1.00 88.38 184 GLU A O 1
ATOM 1423 N N . ARG A 1 185 ? -11.045 5.334 -2.425 1.00 89.75 185 ARG A N 1
ATOM 1424 C CA . ARG A 1 185 ? -10.886 6.105 -3.671 1.00 89.75 185 ARG A CA 1
ATOM 1425 C C . ARG A 1 185 ? -11.194 5.261 -4.918 1.00 89.75 185 ARG A C 1
ATOM 1427 O O . ARG A 1 185 ? -10.816 5.650 -6.018 1.00 89.75 185 ARG A O 1
ATOM 1434 N N . ASN A 1 186 ? -11.870 4.123 -4.751 1.00 95.38 186 ASN A N 1
ATOM 1435 C CA . ASN A 1 186 ? -12.181 3.143 -5.791 1.00 95.38 186 ASN A CA 1
ATOM 1436 C C . ASN A 1 186 ? -10.947 2.474 -6.427 1.00 95.38 186 ASN A C 1
ATOM 1438 O O . ASN A 1 186 ? -11.041 1.911 -7.518 1.00 95.38 186 ASN A O 1
ATOM 1442 N N . ARG A 1 187 ? -9.784 2.506 -5.764 1.00 95.75 187 ARG A N 1
ATOM 1443 C CA . ARG A 1 187 ? -8.552 1.949 -6.324 1.00 95.75 187 ARG A CA 1
ATOM 1444 C C . ARG A 1 187 ? -8.345 0.500 -5.917 1.00 95.75 187 ARG A C 1
ATOM 1446 O O . ARG A 1 187 ? -8.447 0.173 -4.740 1.00 95.75 187 ARG A O 1
ATOM 1453 N N . ILE A 1 188 ? -7.982 -0.348 -6.866 1.00 95.56 188 ILE A N 1
ATOM 1454 C CA . ILE A 1 188 ? -7.629 -1.746 -6.635 1.00 95.56 188 ILE A CA 1
ATOM 1455 C C . ILE A 1 188 ? -6.121 -1.907 -6.496 1.00 95.56 188 ILE A C 1
ATOM 1457 O O . ILE A 1 188 ? -5.343 -1.194 -7.128 1.00 95.56 188 ILE A O 1
ATOM 1461 N N . ARG A 1 189 ? -5.715 -2.878 -5.684 1.00 93.81 189 ARG A N 1
ATOM 1462 C CA . ARG A 1 189 ? -4.316 -3.229 -5.458 1.00 93.81 189 ARG 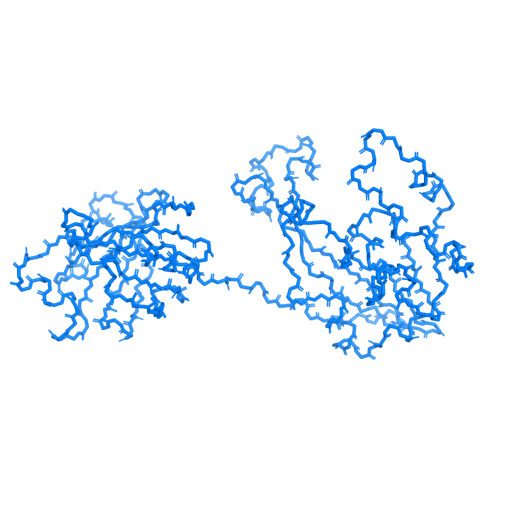A CA 1
ATOM 1463 C C . ARG A 1 189 ? -3.771 -4.056 -6.623 1.00 93.81 189 ARG A C 1
ATOM 1465 O O . ARG A 1 189 ? -4.333 -5.095 -6.962 1.00 93.81 189 ARG A O 1
ATOM 1472 N N . MET A 1 190 ? -2.654 -3.629 -7.194 1.00 94.19 190 MET A N 1
ATOM 1473 C CA . MET A 1 190 ? -2.005 -4.246 -8.350 1.00 94.19 190 MET A CA 1
ATOM 1474 C C . MET A 1 190 ? -0.549 -4.581 -8.035 1.00 94.19 190 MET A C 1
ATOM 1476 O O . MET A 1 190 ? 0.167 -3.776 -7.442 1.00 94.19 190 MET A O 1
ATOM 1480 N N . ALA A 1 191 ? -0.113 -5.783 -8.412 1.00 93.38 191 ALA A N 1
ATOM 1481 C CA . ALA A 1 191 ? 1.247 -6.257 -8.167 1.00 93.38 191 ALA A CA 1
ATOM 1482 C C . ALA A 1 191 ? 2.162 -5.919 -9.348 1.00 93.38 191 ALA A C 1
ATOM 1484 O O . ALA A 1 191 ? 1.842 -6.260 -10.486 1.00 93.38 191 ALA A O 1
ATOM 1485 N N . MET A 1 192 ? 3.325 -5.332 -9.072 1.00 95.75 192 MET A N 1
ATOM 1486 C CA . MET A 1 192 ? 4.381 -5.106 -10.062 1.00 95.75 192 MET A CA 1
ATOM 1487 C C . MET A 1 192 ? 5.339 -6.297 -10.051 1.00 95.75 192 MET A C 1
ATOM 1489 O O . MET A 1 192 ? 6.454 -6.234 -9.527 1.00 95.75 192 MET A O 1
ATOM 1493 N N . ARG A 1 193 ? 4.865 -7.431 -10.577 1.00 95.62 193 ARG A N 1
ATOM 1494 C CA . ARG A 1 193 ? 5.679 -8.644 -10.715 1.00 95.62 193 ARG A CA 1
ATOM 1495 C C . ARG A 1 193 ? 6.474 -8.579 -12.009 1.00 95.62 193 ARG A C 1
ATOM 1497 O O . ARG A 1 193 ? 5.895 -8.553 -13.088 1.00 95.62 193 ARG A O 1
ATOM 1504 N N . CYS A 1 194 ? 7.789 -8.606 -11.875 1.00 97.38 194 CYS A N 1
ATOM 1505 C CA . CYS A 1 194 ? 8.734 -8.724 -12.974 1.00 97.38 194 CYS A CA 1
ATOM 1506 C C . CYS A 1 194 ? 9.183 -10.188 -13.099 1.00 97.38 194 CYS A C 1
ATOM 1508 O O . CYS A 1 194 ? 9.011 -10.997 -12.176 1.00 97.38 194 CYS A O 1
ATOM 1510 N N . VAL A 1 195 ? 9.777 -10.543 -14.236 1.00 98.25 195 VAL A N 1
ATOM 1511 C CA . VAL A 1 195 ? 10.214 -11.921 -14.498 1.00 98.25 195 VAL A CA 1
ATOM 1512 C C . VAL A 1 195 ? 11.704 -11.951 -14.788 1.00 98.25 195 VAL A C 1
ATOM 1514 O O . VAL A 1 195 ? 12.166 -11.399 -15.777 1.00 98.25 195 VAL A O 1
ATOM 1517 N N . LEU A 1 196 ? 12.460 -12.629 -13.936 1.00 98.50 196 LEU A N 1
ATOM 1518 C CA . LEU A 1 196 ? 13.867 -12.925 -14.146 1.00 98.50 196 LEU A CA 1
ATOM 1519 C C . LEU A 1 196 ? 13.988 -14.273 -14.865 1.00 98.50 196 LEU A C 1
ATOM 1521 O O . LEU A 1 196 ? 13.500 -15.287 -14.377 1.00 98.50 196 LEU A O 1
ATOM 1525 N N . VAL A 1 197 ? 14.661 -14.301 -16.007 1.00 98.38 197 VAL A N 1
ATOM 1526 C CA . VAL A 1 197 ? 14.948 -15.515 -16.772 1.00 98.38 197 VAL A CA 1
ATOM 1527 C C . VAL A 1 197 ? 16.440 -15.810 -16.678 1.00 98.38 197 VAL A C 1
ATOM 1529 O O . VAL A 1 197 ? 17.265 -14.975 -17.050 1.00 98.38 197 VAL A O 1
ATOM 1532 N N . ARG A 1 198 ? 16.792 -17.000 -16.190 1.00 97.44 198 ARG A N 1
ATOM 1533 C CA . ARG A 1 198 ? 18.172 -17.497 -16.142 1.00 97.44 198 ARG A CA 1
ATOM 1534 C C . ARG A 1 198 ? 18.347 -18.601 -17.164 1.00 97.44 198 ARG A C 1
ATOM 1536 O O . ARG A 1 198 ? 17.691 -19.632 -17.079 1.00 97.44 198 ARG A O 1
ATOM 1543 N N . GLY A 1 199 ? 19.246 -18.382 -18.108 1.00 94.69 199 GLY A N 1
ATOM 1544 C CA . GLY A 1 199 ? 19.635 -19.358 -19.115 1.00 94.69 199 GLY A CA 1
ATOM 1545 C C . GLY A 1 199 ? 21.047 -19.050 -19.607 1.00 94.69 199 GLY A C 1
ATOM 1546 O O . GLY A 1 199 ? 21.890 -18.662 -18.800 1.00 94.69 199 GLY A O 1
ATOM 1547 N N . PRO A 1 200 ? 21.312 -19.132 -20.924 1.00 94.50 200 PRO A N 1
ATOM 1548 C CA . PRO A 1 200 ? 22.586 -18.689 -21.498 1.00 94.50 200 PRO A CA 1
ATOM 1549 C C . PRO A 1 200 ? 22.912 -17.214 -21.226 1.00 94.50 200 PRO A C 1
ATOM 1551 O O . PRO A 1 200 ? 24.077 -16.831 -21.257 1.00 94.50 200 PRO A O 1
ATOM 1554 N N . ARG A 1 201 ? 21.877 -16.397 -20.992 1.00 96.12 201 ARG A N 1
ATOM 1555 C CA . ARG A 1 201 ? 21.971 -15.026 -20.490 1.00 96.12 201 ARG A CA 1
ATOM 1556 C C . ARG A 1 201 ? 20.988 -14.823 -19.348 1.00 96.12 201 ARG A C 1
ATOM 1558 O O . ARG A 1 201 ? 19.952 -15.492 -19.298 1.00 96.12 201 ARG A O 1
ATOM 1565 N N . THR A 1 202 ? 21.286 -13.866 -18.480 1.00 98.12 202 THR A N 1
ATOM 1566 C CA . THR A 1 202 ? 20.363 -13.411 -17.437 1.00 98.12 202 THR A CA 1
ATOM 1567 C C . THR A 1 202 ? 19.541 -12.237 -17.956 1.00 98.12 202 THR A C 1
ATOM 1569 O O . THR A 1 202 ? 20.072 -11.159 -18.228 1.00 98.12 202 THR A O 1
ATOM 1572 N N . MET A 1 203 ? 18.235 -12.444 -18.098 1.00 98.62 203 MET A N 1
ATOM 1573 C CA . MET A 1 203 ? 17.297 -11.445 -18.606 1.00 98.62 203 MET A CA 1
ATOM 1574 C C . MET A 1 203 ? 16.292 -11.053 -17.529 1.00 98.62 203 MET A C 1
ATOM 1576 O O . MET A 1 203 ? 15.805 -11.910 -16.800 1.00 98.62 203 MET A O 1
ATOM 1580 N N . LEU A 1 204 ? 15.929 -9.778 -17.466 1.00 98.75 204 LEU A N 1
ATOM 1581 C CA . LEU A 1 204 ? 14.809 -9.286 -16.675 1.00 98.75 204 LEU A CA 1
ATOM 1582 C C . LEU A 1 204 ? 13.709 -8.768 -17.613 1.00 98.75 204 LEU A C 1
ATOM 1584 O O . LEU A 1 204 ? 13.991 -7.985 -18.514 1.00 98.75 204 LEU A O 1
ATOM 1588 N N . ILE A 1 205 ? 12.469 -9.205 -17.416 1.00 98.69 205 ILE A N 1
ATOM 1589 C CA . ILE A 1 205 ? 11.284 -8.703 -18.115 1.00 98.69 205 ILE A CA 1
ATOM 1590 C C . ILE A 1 205 ? 10.569 -7.733 -17.178 1.00 98.69 205 ILE A C 1
ATOM 1592 O O . ILE A 1 205 ? 10.079 -8.156 -16.124 1.00 98.69 205 ILE A O 1
ATOM 1596 N N . ASP A 1 206 ? 10.519 -6.465 -17.591 1.00 98.62 206 ASP A N 1
ATOM 1597 C CA . ASP A 1 206 ? 10.070 -5.302 -16.814 1.00 98.62 206 ASP A CA 1
ATOM 1598 C C . ASP A 1 206 ? 10.847 -5.078 -15.495 1.00 98.62 206 ASP A C 1
ATOM 1600 O O . ASP A 1 206 ? 11.615 -5.919 -15.040 1.00 98.62 206 ASP A O 1
ATOM 1604 N N . ALA A 1 207 ? 10.714 -3.900 -14.884 1.00 98.06 207 ALA A N 1
ATOM 1605 C CA . ALA A 1 207 ? 11.442 -3.518 -13.667 1.00 98.06 207 ALA A CA 1
ATOM 1606 C C . ALA A 1 207 ? 10.598 -2.704 -12.666 1.00 98.06 207 ALA A C 1
ATOM 1608 O O . ALA A 1 207 ? 11.150 -2.049 -11.781 1.00 98.06 207 ALA A O 1
ATOM 1609 N N . GLY A 1 208 ? 9.271 -2.729 -12.787 1.00 97.19 208 GLY A N 1
ATOM 1610 C CA . GLY A 1 208 ? 8.385 -2.032 -11.859 1.00 97.19 208 GLY A CA 1
ATOM 1611 C C . GLY A 1 208 ? 8.428 -0.506 -11.981 1.00 97.19 208 GLY A C 1
ATOM 1612 O O . GLY A 1 208 ? 8.881 0.045 -12.984 1.00 97.19 208 GLY A O 1
ATOM 1613 N N . ALA A 1 209 ? 7.986 0.184 -10.927 1.00 96.25 209 ALA A N 1
ATOM 1614 C CA . ALA A 1 209 ? 7.812 1.638 -10.894 1.00 96.25 209 ALA A CA 1
ATOM 1615 C C . ALA A 1 209 ? 9.089 2.438 -10.599 1.00 96.25 209 ALA A C 1
ATOM 1617 O O . ALA A 1 209 ? 9.148 3.635 -10.894 1.00 96.25 209 ALA A O 1
ATOM 1618 N N . GLY A 1 210 ? 10.116 1.807 -10.025 1.00 92.44 210 GLY A N 1
ATOM 1619 C CA . GLY A 1 210 ? 11.365 2.491 -9.677 1.00 92.44 210 GLY A CA 1
ATOM 1620 C C . GLY A 1 210 ? 11.184 3.631 -8.663 1.00 92.44 210 GLY A C 1
ATOM 1621 O O . GLY A 1 210 ? 10.164 3.754 -7.999 1.00 92.44 210 GLY A O 1
ATOM 1622 N N . ASP A 1 211 ? 12.199 4.461 -8.473 1.00 88.50 211 ASP A N 1
ATOM 1623 C CA . ASP A 1 211 ? 12.331 5.395 -7.338 1.00 88.50 211 ASP A CA 1
ATOM 1624 C C . ASP A 1 211 ? 12.177 6.879 -7.717 1.00 88.50 211 ASP A C 1
ATOM 1626 O O . ASP A 1 211 ? 12.460 7.766 -6.915 1.00 88.50 211 ASP A O 1
ATOM 1630 N N . LYS A 1 212 ? 11.714 7.169 -8.937 1.00 92.50 212 LYS A N 1
ATOM 1631 C CA . LYS A 1 212 ? 11.717 8.532 -9.499 1.00 92.50 212 LYS A CA 1
ATOM 1632 C C . LYS A 1 212 ? 10.392 9.287 -9.366 1.00 92.50 212 LYS A C 1
ATOM 1634 O O . LYS A 1 212 ? 10.314 10.447 -9.755 1.00 92.50 212 LYS A O 1
ATOM 1639 N N . MET A 1 213 ? 9.366 8.660 -8.793 1.00 89.81 213 MET A N 1
ATOM 1640 C CA . MET A 1 213 ? 8.034 9.254 -8.659 1.00 89.81 213 MET A CA 1
ATOM 1641 C C . MET A 1 213 ? 8.030 10.498 -7.768 1.00 89.81 213 MET A C 1
ATOM 1643 O O . MET A 1 213 ? 8.577 10.506 -6.667 1.00 89.81 213 MET A O 1
ATOM 1647 N N . THR A 1 214 ? 7.323 11.537 -8.210 1.00 89.88 214 THR A N 1
ATOM 1648 C CA . THR A 1 214 ? 7.026 12.709 -7.376 1.00 89.88 214 THR A CA 1
ATOM 1649 C C . THR A 1 214 ? 6.083 12.345 -6.225 1.00 89.88 214 THR A C 1
ATOM 1651 O O . THR A 1 214 ? 5.297 11.401 -6.323 1.00 89.88 214 THR A O 1
ATOM 1654 N N . ALA A 1 215 ? 6.067 13.151 -5.158 1.00 86.56 215 ALA A N 1
ATOM 1655 C CA . ALA A 1 215 ? 5.134 12.967 -4.039 1.00 86.56 215 ALA A CA 1
ATOM 1656 C C . ALA A 1 215 ? 3.658 12.948 -4.488 1.00 86.56 215 ALA A C 1
ATOM 1658 O O . ALA A 1 215 ? 2.853 12.182 -3.965 1.00 86.56 215 ALA A O 1
ATOM 1659 N N . LYS A 1 216 ? 3.314 13.746 -5.509 1.00 89.31 216 LYS A N 1
ATOM 1660 C CA . LYS A 1 216 ? 1.972 13.762 -6.103 1.00 89.31 216 LYS A CA 1
ATOM 1661 C C . LYS A 1 216 ? 1.637 12.433 -6.785 1.00 89.31 216 LYS A C 1
ATOM 1663 O O . LYS A 1 216 ? 0.560 11.896 -6.558 1.00 89.31 216 LYS A O 1
ATOM 1668 N N . GLN A 1 217 ? 2.542 11.898 -7.607 1.00 90.50 217 GLN A N 1
ATOM 1669 C CA . GLN A 1 217 ? 2.347 10.588 -8.242 1.00 90.50 217 GLN A CA 1
ATOM 1670 C C . GLN A 1 217 ? 2.271 9.472 -7.194 1.00 90.50 217 GLN A C 1
ATOM 1672 O O . GLN A 1 217 ? 1.419 8.595 -7.295 1.00 90.50 217 GLN A O 1
ATOM 1677 N N . ALA A 1 218 ? 3.103 9.536 -6.153 1.00 86.81 218 ALA A N 1
ATOM 1678 C CA . ALA A 1 218 ? 3.083 8.565 -5.067 1.00 86.81 218 ALA A CA 1
ATOM 1679 C C . ALA A 1 218 ? 1.754 8.560 -4.281 1.00 86.81 218 ALA A C 1
ATOM 1681 O O . ALA A 1 218 ? 1.290 7.479 -3.921 1.00 86.81 218 ALA A O 1
ATOM 1682 N N . ASP A 1 219 ? 1.106 9.714 -4.058 1.00 86.56 219 ASP A N 1
ATOM 1683 C CA . ASP A 1 219 ? -0.243 9.767 -3.454 1.00 86.56 219 ASP A CA 1
ATOM 1684 C C . ASP A 1 219 ? -1.316 9.170 -4.378 1.00 86.56 219 ASP A C 1
ATOM 1686 O O . ASP A 1 219 ? -2.166 8.395 -3.925 1.00 86.56 219 ASP A O 1
ATOM 1690 N N . ILE A 1 220 ? -1.252 9.490 -5.677 1.00 90.56 220 ILE A N 1
ATOM 1691 C CA . ILE A 1 220 ? -2.195 8.979 -6.683 1.00 90.56 220 ILE A CA 1
ATOM 1692 C C . ILE A 1 220 ? -2.146 7.448 -6.713 1.00 90.56 220 ILE A C 1
ATOM 1694 O O . ILE A 1 220 ? -3.180 6.798 -6.529 1.00 90.56 220 ILE A O 1
ATOM 1698 N N . PHE A 1 221 ? -0.947 6.887 -6.885 1.00 92.00 221 PHE A N 1
ATOM 1699 C CA . PHE A 1 221 ? -0.746 5.454 -7.093 1.00 92.00 221 PHE A CA 1
ATOM 1700 C C . PHE A 1 221 ? -0.575 4.648 -5.804 1.00 92.00 221 PHE A C 1
ATOM 1702 O O . PHE A 1 221 ? -0.501 3.430 -5.883 1.00 92.00 221 PHE A O 1
ATOM 1709 N N . ARG A 1 222 ? -0.493 5.292 -4.629 1.00 90.75 222 ARG A N 1
ATOM 1710 C CA . ARG A 1 222 ? -0.340 4.660 -3.301 1.00 90.75 222 ARG A CA 1
ATOM 1711 C C . ARG A 1 222 ? 0.589 3.435 -3.328 1.00 90.75 222 ARG A C 1
ATOM 1713 O O . ARG A 1 222 ? 0.146 2.294 -3.247 1.00 90.75 222 ARG A O 1
ATOM 1720 N N . PHE A 1 223 ? 1.891 3.655 -3.428 1.00 90.06 223 PHE A N 1
ATOM 1721 C CA . PHE A 1 223 ? 2.841 2.544 -3.483 1.00 90.06 223 PHE A CA 1
ATOM 1722 C C . PHE A 1 223 ? 2.963 1.783 -2.151 1.00 90.06 223 PHE A C 1
ATOM 1724 O O . PHE A 1 223 ? 3.072 2.379 -1.081 1.00 90.06 223 PHE A O 1
ATOM 1731 N N . GLU A 1 224 ? 3.031 0.455 -2.237 1.00 89.81 224 GLU A N 1
ATOM 1732 C CA . GLU A 1 224 ? 3.400 -0.462 -1.153 1.00 89.81 224 GLU A CA 1
ATOM 1733 C C . GLU A 1 224 ? 4.675 -1.206 -1.562 1.00 89.81 224 GLU A C 1
ATOM 1735 O O . GLU A 1 224 ? 4.625 -2.256 -2.205 1.00 89.81 224 GLU A O 1
ATOM 1740 N N . ARG A 1 225 ? 5.831 -0.612 -1.247 1.00 88.94 225 ARG A N 1
ATOM 1741 C CA . ARG A 1 225 ? 7.140 -1.017 -1.790 1.00 88.94 225 ARG A CA 1
ATOM 1742 C C . ARG A 1 225 ? 8.209 -1.223 -0.715 1.00 88.94 225 ARG A C 1
ATOM 1744 O O . ARG A 1 225 ? 9.394 -1.050 -0.977 1.00 88.94 225 ARG A O 1
ATOM 1751 N N . ASP A 1 226 ? 7.786 -1.620 0.487 1.00 87.00 226 ASP A N 1
ATOM 1752 C CA . ASP A 1 226 ? 8.693 -2.029 1.573 1.00 87.00 226 ASP A CA 1
ATOM 1753 C C . ASP A 1 226 ? 9.546 -3.250 1.172 1.00 87.00 226 ASP A C 1
ATOM 1755 O O . ASP A 1 226 ? 10.681 -3.392 1.620 1.00 87.00 226 ASP A O 1
ATOM 1759 N N . PHE A 1 227 ? 9.003 -4.110 0.302 1.00 90.25 227 PHE A N 1
ATOM 1760 C CA . PHE A 1 227 ? 9.737 -5.137 -0.434 1.00 90.25 227 PHE A CA 1
ATOM 1761 C C . PHE A 1 227 ? 9.575 -4.856 -1.929 1.00 90.25 227 PHE A C 1
ATOM 1763 O O . PHE A 1 227 ? 8.471 -4.956 -2.466 1.00 90.25 227 PHE A O 1
ATOM 1770 N N . ASN A 1 228 ? 10.660 -4.443 -2.577 1.00 93.62 228 ASN A N 1
ATOM 1771 C CA . ASN A 1 228 ? 10.685 -4.010 -3.970 1.00 93.62 228 ASN A CA 1
ATOM 1772 C C . ASN A 1 228 ? 11.866 -4.640 -4.721 1.00 93.62 228 ASN A C 1
ATOM 1774 O O . ASN A 1 228 ? 12.524 -5.544 -4.198 1.00 93.62 228 ASN A O 1
ATOM 1778 N N . LEU A 1 229 ? 12.146 -4.180 -5.945 1.00 95.00 229 LEU A N 1
ATOM 1779 C CA . LEU A 1 229 ? 13.149 -4.803 -6.807 1.00 95.00 229 LEU A CA 1
ATOM 1780 C C . LEU A 1 229 ? 14.550 -4.844 -6.169 1.00 95.00 229 LEU A C 1
ATOM 1782 O O . LEU A 1 229 ? 15.305 -5.791 -6.390 1.00 95.00 229 LEU A O 1
ATOM 1786 N N . GLN A 1 230 ? 14.875 -3.866 -5.316 1.00 93.31 230 GLN A N 1
ATOM 1787 C CA . GLN A 1 230 ? 16.140 -3.811 -4.585 1.00 93.31 230 GLN A CA 1
ATOM 1788 C C . GLN A 1 230 ? 16.285 -4.948 -3.563 1.00 93.31 230 GLN A C 1
ATOM 1790 O O . GLN A 1 230 ? 17.403 -5.396 -3.321 1.00 93.31 230 GLN A O 1
ATOM 1795 N N . GLN A 1 231 ? 15.186 -5.428 -2.969 1.00 95.06 231 GLN A N 1
ATOM 1796 C CA . GLN A 1 231 ? 15.199 -6.584 -2.065 1.00 95.06 231 GLN A CA 1
ATOM 1797 C C . GLN A 1 231 ? 14.952 -7.903 -2.807 1.00 95.06 231 GLN A C 1
ATOM 1799 O O . GLN A 1 231 ? 15.559 -8.920 -2.467 1.00 95.06 231 GLN A O 1
ATOM 1804 N N . SER A 1 232 ? 14.084 -7.909 -3.820 1.00 96.00 232 SER A N 1
ATOM 1805 C CA . SER A 1 232 ? 13.648 -9.141 -4.479 1.00 96.00 232 SER A CA 1
ATOM 1806 C C . SER A 1 232 ? 14.693 -9.736 -5.428 1.00 96.00 232 SER A C 1
ATOM 1808 O O . SER A 1 232 ? 14.789 -10.961 -5.509 1.00 96.00 232 SER A O 1
ATOM 1810 N N . LEU A 1 233 ? 15.533 -8.916 -6.075 1.00 96.62 233 LEU A N 1
ATOM 1811 C CA . LEU A 1 233 ? 16.654 -9.402 -6.892 1.00 96.62 233 LEU A CA 1
ATOM 1812 C C . LEU A 1 233 ? 17.713 -10.146 -6.046 1.00 96.62 233 LEU A C 1
ATOM 1814 O O . LEU A 1 233 ? 17.978 -11.317 -6.345 1.00 96.62 233 LEU A O 1
ATOM 1818 N N . PRO A 1 234 ? 18.262 -9.574 -4.948 1.00 96.19 234 PRO A N 1
ATOM 1819 C CA . PRO A 1 234 ? 19.148 -10.317 -4.051 1.00 96.19 234 PRO A CA 1
ATOM 1820 C C . PRO A 1 234 ? 18.488 -11.548 -3.432 1.00 96.19 234 PRO A C 1
ATOM 1822 O O . PRO A 1 234 ? 19.140 -12.582 -3.325 1.00 96.19 234 PRO A O 1
ATOM 1825 N N . ALA A 1 235 ? 17.197 -11.479 -3.081 1.00 95.56 235 ALA A N 1
ATOM 1826 C CA . ALA A 1 235 ? 16.452 -12.638 -2.583 1.00 95.56 235 ALA A CA 1
ATOM 1827 C C . ALA A 1 235 ? 16.344 -13.765 -3.624 1.00 95.56 235 ALA A C 1
ATOM 1829 O O . ALA A 1 235 ? 16.250 -14.934 -3.260 1.00 95.56 235 ALA A O 1
ATOM 1830 N N . ALA A 1 236 ? 16.389 -13.431 -4.916 1.00 96.31 236 ALA A N 1
ATOM 1831 C CA . ALA A 1 236 ? 16.490 -14.415 -5.983 1.00 96.31 236 ALA A CA 1
ATOM 1832 C C . ALA A 1 236 ? 17.931 -14.920 -6.174 1.00 96.31 236 ALA A C 1
ATOM 1834 O O . ALA A 1 236 ? 18.113 -15.949 -6.823 1.00 96.31 236 ALA A O 1
ATOM 1835 N N . GLY A 1 237 ? 18.950 -14.231 -5.651 1.00 95.94 237 GLY A N 1
ATOM 1836 C CA . GLY A 1 237 ? 20.370 -14.545 -5.837 1.00 95.94 237 GLY A CA 1
ATOM 1837 C C . GLY A 1 237 ? 21.015 -13.860 -7.047 1.00 95.94 237 GLY A C 1
ATOM 1838 O O . GLY A 1 237 ? 21.950 -14.407 -7.620 1.00 95.94 237 GLY A O 1
ATOM 1839 N N . VAL A 1 238 ? 20.494 -12.706 -7.478 1.00 96.12 238 VAL A N 1
ATOM 1840 C CA . VAL A 1 238 ? 21.005 -11.921 -8.618 1.00 96.12 238 VAL A CA 1
ATOM 1841 C C . VAL A 1 238 ? 21.186 -10.464 -8.202 1.00 96.12 238 VAL A C 1
ATOM 1843 O O . VAL A 1 238 ? 20.337 -9.892 -7.523 1.00 96.12 238 VAL A O 1
ATOM 1846 N N . SER A 1 239 ? 22.292 -9.846 -8.608 1.00 97.00 239 SER A N 1
ATOM 1847 C CA . SER A 1 239 ? 22.507 -8.406 -8.460 1.00 97.00 239 SER A CA 1
ATOM 1848 C C . SER A 1 239 ? 22.104 -7.654 -9.737 1.00 97.00 239 SER A C 1
ATOM 1850 O O . SER A 1 239 ? 22.051 -8.253 -10.812 1.00 97.00 239 SER A O 1
ATOM 1852 N N . PRO A 1 240 ? 21.878 -6.328 -9.682 1.00 96.81 240 PRO A N 1
ATOM 1853 C CA . PRO A 1 240 ? 21.634 -5.534 -10.888 1.00 96.81 240 PRO A CA 1
ATOM 1854 C C . PRO A 1 240 ? 22.744 -5.642 -11.942 1.00 96.81 240 PRO A C 1
ATOM 1856 O O . PRO A 1 240 ? 22.472 -5.529 -13.134 1.00 96.81 240 PRO A O 1
ATOM 1859 N N . ALA A 1 241 ? 23.992 -5.878 -11.522 1.00 97.38 241 ALA A N 1
ATOM 1860 C CA . ALA A 1 241 ? 25.093 -6.080 -12.453 1.00 97.38 241 ALA A CA 1
ATOM 1861 C C . ALA A 1 241 ? 24.937 -7.393 -13.230 1.00 97.38 241 ALA A C 1
ATOM 1863 O O . ALA A 1 241 ? 25.356 -7.460 -14.376 1.00 97.38 241 ALA A O 1
ATOM 1864 N N . ASP A 1 242 ? 24.335 -8.433 -12.656 1.00 97.62 242 ASP A N 1
ATOM 1865 C CA . ASP A 1 242 ? 24.176 -9.756 -13.282 1.00 97.62 242 ASP A CA 1
ATOM 1866 C C . ASP A 1 242 ? 23.162 -9.784 -14.422 1.00 97.62 242 ASP A C 1
ATOM 1868 O O . ASP A 1 242 ? 23.151 -10.742 -15.184 1.00 97.62 242 ASP A O 1
ATOM 1872 N N . ILE A 1 243 ? 22.354 -8.736 -14.584 1.00 98.50 243 ILE A N 1
ATOM 1873 C CA . ILE A 1 243 ? 21.371 -8.646 -15.661 1.00 98.50 243 ILE A CA 1
ATOM 1874 C C . ILE A 1 243 ? 22.055 -8.178 -16.953 1.00 98.50 243 ILE A C 1
ATOM 1876 O O . ILE A 1 243 ? 22.651 -7.103 -17.012 1.00 98.50 243 ILE A O 1
ATOM 1880 N N . GLU A 1 244 ? 21.938 -8.994 -17.998 1.00 98.62 244 GLU A N 1
ATOM 1881 C CA . GLU A 1 244 ? 22.538 -8.777 -19.321 1.00 98.62 244 GLU A CA 1
ATOM 1882 C C . GLU A 1 244 ? 21.521 -8.283 -20.353 1.00 98.62 244 GLU A C 1
ATOM 1884 O O . GLU A 1 244 ? 21.891 -7.657 -21.346 1.00 98.62 244 GLU A O 1
ATOM 1889 N N . VAL A 1 245 ? 20.235 -8.570 -20.142 1.00 98.69 245 VAL A N 1
ATOM 1890 C CA . VAL A 1 245 ? 19.151 -8.104 -21.009 1.00 98.69 245 VAL A CA 1
ATOM 1891 C C . VAL A 1 245 ? 17.991 -7.616 -20.158 1.00 98.69 245 VAL A C 1
ATOM 1893 O O . VAL A 1 245 ? 17.576 -8.301 -19.228 1.00 98.69 245 VAL A O 1
ATOM 1896 N N . VAL A 1 246 ? 17.432 -6.461 -20.496 1.00 98.75 246 VAL A N 1
ATOM 1897 C CA . VAL A 1 246 ? 16.176 -5.978 -19.917 1.00 98.75 246 VAL A CA 1
ATOM 1898 C C . VAL A 1 246 ? 15.160 -5.858 -21.039 1.00 98.75 246 VAL A C 1
ATOM 1900 O O . VAL A 1 246 ? 15.310 -5.031 -21.932 1.00 98.75 246 VAL A O 1
ATOM 1903 N N . LEU A 1 247 ? 14.138 -6.704 -21.020 1.00 98.62 247 LEU A N 1
ATOM 1904 C CA . LEU A 1 247 ? 13.079 -6.709 -22.018 1.00 98.62 247 LEU A CA 1
ATOM 1905 C C . LEU A 1 247 ? 11.868 -5.949 -21.478 1.00 98.62 247 LEU A C 1
ATOM 1907 O O . LEU A 1 247 ? 11.312 -6.318 -20.447 1.00 98.62 247 LEU A O 1
ATOM 1911 N N . ALA A 1 248 ? 11.441 -4.912 -22.190 1.00 98.50 248 ALA A N 1
ATOM 1912 C CA . ALA A 1 248 ? 10.212 -4.199 -21.880 1.00 98.50 248 ALA A CA 1
ATOM 1913 C C . ALA A 1 248 ? 9.019 -4.886 -22.546 1.00 98.50 248 ALA A C 1
ATOM 1915 O O . ALA A 1 248 ? 9.020 -5.088 -23.765 1.00 98.50 248 ALA A O 1
ATOM 1916 N N . THR A 1 249 ? 7.974 -5.186 -21.774 1.00 98.31 249 THR A N 1
ATOM 1917 C CA . THR A 1 249 ? 6.666 -5.506 -22.360 1.00 98.31 249 THR A CA 1
ATOM 1918 C C . THR A 1 249 ? 6.071 -4.263 -23.020 1.00 98.31 249 THR A C 1
ATOM 1920 O O . THR A 1 249 ? 5.599 -4.333 -24.154 1.00 98.31 249 THR A O 1
ATOM 1923 N N . HIS A 1 250 ? 6.152 -3.127 -22.322 1.00 98.31 250 HIS A N 1
ATOM 1924 C CA . HIS A 1 250 ? 5.826 -1.778 -22.779 1.00 98.31 250 HIS A CA 1
ATOM 1925 C C . HIS A 1 250 ? 6.455 -0.732 -21.833 1.00 98.31 250 HIS A C 1
ATOM 1927 O O . HIS A 1 250 ? 7.062 -1.095 -20.826 1.00 98.31 250 HIS A O 1
ATOM 1933 N N . LEU A 1 251 ? 6.361 0.565 -22.151 1.00 98.12 251 LEU A N 1
ATOM 1934 C CA . LEU A 1 251 ? 7.116 1.631 -21.465 1.00 98.12 251 LEU A CA 1
ATOM 1935 C C . LEU A 1 251 ? 6.312 2.449 -20.443 1.00 98.12 251 LEU A C 1
ATOM 1937 O O . LEU A 1 251 ? 6.736 3.540 -20.046 1.00 98.12 251 LEU A O 1
ATOM 1941 N N . HIS A 1 252 ? 5.170 1.936 -19.983 1.00 97.75 252 HIS A N 1
ATOM 1942 C CA . HIS A 1 252 ? 4.458 2.559 -18.871 1.00 97.75 252 HIS A CA 1
ATOM 1943 C C . HIS A 1 252 ? 5.287 2.541 -17.584 1.00 97.75 252 HIS A C 1
ATOM 1945 O O . HIS A 1 252 ? 6.177 1.708 -17.387 1.00 97.75 252 HIS A O 1
ATOM 1951 N N . PHE A 1 253 ? 4.998 3.494 -16.701 1.00 96.31 253 PHE A N 1
ATOM 1952 C CA . PHE A 1 253 ? 5.774 3.719 -15.492 1.00 96.31 253 PHE A CA 1
ATOM 1953 C C . PHE A 1 253 ? 5.889 2.488 -14.594 1.00 96.31 253 PHE A C 1
ATOM 1955 O O . PHE A 1 253 ? 6.947 2.292 -14.021 1.00 96.31 253 PHE A O 1
ATOM 1962 N N . ASP A 1 254 ? 4.844 1.671 -14.481 1.00 96.69 254 ASP A N 1
ATOM 1963 C CA . ASP A 1 254 ? 4.761 0.477 -13.635 1.00 96.69 254 ASP A CA 1
ATOM 1964 C C . ASP A 1 254 ? 5.543 -0.722 -14.194 1.00 96.69 254 ASP A C 1
ATOM 1966 O O . ASP A 1 254 ? 5.681 -1.738 -13.516 1.00 96.69 254 ASP A O 1
ATOM 1970 N N . HIS A 1 255 ? 6.120 -0.571 -15.389 1.00 98.38 255 HIS A N 1
ATOM 1971 C CA . HIS A 1 255 ? 6.966 -1.559 -16.054 1.00 98.38 255 HIS A CA 1
ATOM 1972 C C . HIS A 1 255 ? 8.392 -1.040 -16.257 1.00 98.38 255 HIS A C 1
ATOM 1974 O O . HIS A 1 255 ? 9.359 -1.706 -15.894 1.00 98.38 255 HIS A O 1
ATOM 1980 N N . ALA A 1 256 ? 8.536 0.161 -16.818 1.00 98.12 256 ALA A N 1
ATOM 1981 C CA . ALA A 1 256 ? 9.826 0.744 -17.183 1.00 98.12 256 ALA A CA 1
ATOM 1982 C C . ALA A 1 256 ? 10.426 1.649 -16.098 1.00 98.12 256 ALA A C 1
ATOM 1984 O O . ALA A 1 256 ? 11.578 2.071 -16.202 1.00 98.12 256 ALA A O 1
ATOM 1985 N N . GLY A 1 257 ? 9.672 1.962 -15.044 1.00 97.38 257 GLY A N 1
ATOM 1986 C CA . GLY A 1 257 ? 10.100 2.844 -13.964 1.00 97.38 257 GLY A CA 1
ATOM 1987 C C . GLY A 1 257 ? 11.414 2.424 -13.317 1.00 97.38 257 GLY A C 1
ATOM 1988 O O . GLY A 1 257 ? 12.253 3.276 -13.024 1.00 97.38 257 GLY A O 1
ATOM 1989 N N . GLY A 1 258 ? 11.645 1.122 -13.149 1.00 97.38 258 GLY A N 1
ATOM 1990 C CA . GLY A 1 258 ? 12.896 0.592 -12.607 1.00 97.38 258 GLY A CA 1
ATOM 1991 C C . GLY A 1 258 ? 14.055 0.468 -13.597 1.00 97.38 258 GLY A C 1
ATOM 1992 O O . GLY A 1 258 ? 15.150 0.123 -13.160 1.00 97.38 258 GLY A O 1
ATOM 1993 N N . PHE A 1 259 ? 13.877 0.753 -14.893 1.00 98.38 259 PHE A N 1
ATOM 1994 C CA . PHE A 1 259 ? 14.967 0.646 -15.876 1.00 98.38 259 PHE A CA 1
ATOM 1995 C C . PHE A 1 259 ? 16.101 1.626 -15.606 1.00 98.38 259 PHE A C 1
ATOM 1997 O O . PHE A 1 259 ? 17.268 1.305 -15.845 1.00 98.38 259 PHE A O 1
ATOM 2004 N N . THR A 1 260 ? 15.756 2.797 -15.080 1.00 97.88 260 THR A N 1
ATOM 2005 C CA . THR A 1 260 ? 16.701 3.820 -14.643 1.00 97.88 260 THR A CA 1
ATOM 2006 C C . THR A 1 260 ? 16.562 4.085 -13.149 1.00 97.88 260 THR A C 1
ATOM 2008 O O . THR A 1 260 ? 15.515 3.847 -12.541 1.00 97.88 260 THR A O 1
ATOM 2011 N N . GLU A 1 261 ? 17.618 4.612 -12.548 1.00 95.62 261 GLU A N 1
ATOM 2012 C CA . GLU A 1 261 ? 17.657 5.014 -11.143 1.00 95.62 261 GLU A CA 1
ATOM 2013 C C . GLU A 1 261 ? 18.140 6.456 -11.008 1.00 95.62 261 GLU A C 1
ATOM 2015 O O . GLU A 1 261 ? 18.890 6.948 -11.858 1.00 95.62 261 GLU A O 1
ATOM 2020 N N . ARG A 1 262 ? 17.708 7.129 -9.936 1.00 93.88 262 ARG A N 1
ATOM 2021 C CA . ARG A 1 262 ? 18.237 8.445 -9.569 1.00 93.88 262 ARG A CA 1
ATOM 2022 C C . ARG A 1 262 ? 19.504 8.271 -8.734 1.00 93.88 262 ARG A C 1
ATOM 2024 O O . ARG A 1 262 ? 19.459 7.726 -7.634 1.00 93.88 262 ARG A O 1
ATOM 2031 N N . ALA A 1 263 ? 20.629 8.744 -9.254 1.00 90.19 263 ALA A N 1
ATOM 2032 C CA . ALA A 1 263 ? 21.899 8.757 -8.543 1.00 90.19 263 ALA A CA 1
ATOM 2033 C C . ALA A 1 263 ? 21.915 9.839 -7.438 1.00 90.19 263 ALA A C 1
ATOM 2035 O O . ALA A 1 263 ? 21.104 10.771 -7.473 1.00 90.19 263 ALA A O 1
ATOM 2036 N N . PRO A 1 264 ? 22.839 9.758 -6.457 1.00 90.00 264 PRO A N 1
ATOM 2037 C CA . PRO A 1 264 ? 22.937 10.738 -5.368 1.00 90.00 264 PRO A CA 1
ATOM 2038 C C . PRO A 1 264 ? 23.179 12.184 -5.824 1.00 90.00 264 PRO A C 1
ATOM 2040 O O . PRO A 1 264 ? 22.796 13.118 -5.126 1.00 90.00 264 PRO A O 1
ATOM 2043 N N . ASP A 1 265 ? 23.791 12.373 -6.994 1.00 92.19 265 ASP A N 1
ATOM 2044 C CA . ASP A 1 265 ? 24.011 13.681 -7.624 1.00 92.19 265 ASP A CA 1
ATOM 2045 C C . ASP A 1 265 ? 22.767 14.222 -8.362 1.00 92.19 265 ASP A C 1
ATOM 2047 O O . ASP A 1 265 ? 22.807 15.293 -8.964 1.00 92.19 265 ASP A O 1
ATOM 2051 N N . GLY A 1 266 ? 21.652 13.488 -8.314 1.00 89.94 266 GLY A N 1
ATOM 2052 C CA . GLY A 1 266 ? 20.386 13.836 -8.946 1.00 89.94 266 GLY A CA 1
ATOM 2053 C C . GLY A 1 266 ? 20.264 13.405 -10.408 1.00 89.94 266 GLY A C 1
ATOM 2054 O O . GLY A 1 266 ? 19.158 13.503 -10.954 1.00 89.94 266 GLY A O 1
ATOM 2055 N N . THR A 1 267 ? 21.337 12.902 -11.029 1.00 92.81 267 THR A N 1
ATOM 2056 C CA . THR A 1 267 ? 21.308 12.399 -12.409 1.00 92.81 267 THR A CA 1
ATOM 2057 C C . THR A 1 267 ? 20.509 11.102 -12.513 1.00 92.81 267 THR A C 1
ATOM 2059 O O . THR A 1 267 ? 20.328 10.375 -11.535 1.00 92.81 267 THR A O 1
ATOM 2062 N N . VAL A 1 268 ? 19.988 10.814 -13.707 1.00 95.88 268 VAL A N 1
ATOM 2063 C CA . VAL A 1 268 ? 19.253 9.577 -13.985 1.00 95.88 268 VAL A CA 1
ATOM 2064 C C . VAL A 1 268 ? 20.076 8.720 -14.937 1.00 95.88 268 VAL A C 1
ATOM 2066 O O . VAL A 1 268 ? 20.472 9.187 -16.004 1.00 95.88 268 VAL A O 1
ATOM 2069 N N . ARG A 1 269 ? 20.323 7.467 -14.553 1.00 95.69 269 ARG A N 1
ATOM 2070 C CA . ARG A 1 269 ? 21.189 6.533 -15.290 1.00 95.69 269 ARG A CA 1
ATOM 2071 C C . ARG A 1 269 ? 20.559 5.140 -15.409 1.00 95.69 269 ARG A C 1
ATOM 2073 O O . ARG A 1 269 ? 19.665 4.832 -14.617 1.00 95.69 269 ARG A O 1
ATOM 2080 N N . PRO A 1 270 ? 21.006 4.290 -16.352 1.00 97.81 270 PRO A N 1
ATOM 2081 C CA . PRO A 1 270 ? 20.583 2.890 -16.407 1.00 97.81 270 PRO A CA 1
ATOM 2082 C C . PRO A 1 270 ? 20.838 2.171 -15.069 1.00 97.81 270 PRO A C 1
ATOM 2084 O O . PRO A 1 270 ? 21.937 2.257 -14.523 1.00 97.81 270 PRO A O 1
ATOM 2087 N N . ARG A 1 271 ? 19.831 1.462 -14.538 1.00 97.00 271 ARG A N 1
ATOM 2088 C CA . ARG A 1 271 ? 19.939 0.691 -13.281 1.00 97.00 271 ARG A CA 1
ATOM 2089 C C . ARG A 1 271 ? 20.769 -0.585 -13.448 1.00 97.00 271 ARG A C 1
ATOM 2091 O O . ARG A 1 271 ? 21.407 -1.032 -12.497 1.00 97.00 271 ARG A O 1
ATOM 2098 N N . PHE A 1 272 ? 20.748 -1.177 -14.641 1.00 97.81 272 PHE A N 1
ATOM 2099 C CA . PHE A 1 272 ? 21.393 -2.452 -14.947 1.00 97.81 272 PHE A CA 1
ATOM 2100 C C . PHE A 1 272 ? 22.609 -2.190 -15.846 1.00 97.81 272 PHE A C 1
ATOM 2102 O O . PHE A 1 272 ? 22.473 -2.113 -17.066 1.00 97.81 272 PHE A O 1
ATOM 2109 N N . PRO A 1 273 ? 23.810 -1.998 -15.272 1.00 95.69 273 PRO A N 1
ATOM 2110 C CA . PRO A 1 273 ? 24.941 -1.390 -15.979 1.00 95.69 273 PRO A CA 1
ATOM 2111 C C . PRO A 1 273 ? 25.522 -2.247 -17.111 1.00 95.69 273 PRO A C 1
ATOM 2113 O O . PRO A 1 273 ? 26.232 -1.717 -17.960 1.00 95.69 273 PRO A O 1
ATOM 2116 N N . ARG A 1 274 ? 25.257 -3.561 -17.121 1.00 96.94 274 ARG A N 1
ATOM 2117 C CA . ARG A 1 274 ? 25.689 -4.483 -18.186 1.00 96.94 274 ARG A CA 1
ATOM 2118 C C . ARG A 1 274 ? 24.572 -4.830 -19.170 1.00 96.94 274 ARG A C 1
ATOM 2120 O O . ARG A 1 274 ? 24.825 -5.574 -20.114 1.00 96.94 274 ARG A O 1
ATOM 2127 N N . ALA A 1 275 ? 23.355 -4.339 -18.944 1.00 98.38 275 ALA A N 1
ATOM 2128 C CA . ALA A 1 275 ? 22.206 -4.778 -19.709 1.00 98.38 275 ALA A CA 1
ATOM 2129 C C . ALA A 1 275 ? 22.100 -4.067 -21.059 1.00 98.38 275 ALA A C 1
ATOM 2131 O O . ALA A 1 275 ? 22.230 -2.846 -21.146 1.00 98.38 275 ALA A O 1
ATOM 2132 N N . GLN A 1 276 ? 21.757 -4.836 -22.089 1.00 98.56 276 GLN A N 1
ATOM 2133 C CA . GLN A 1 276 ? 21.083 -4.303 -23.265 1.00 98.56 276 GLN A CA 1
ATOM 2134 C C . GLN A 1 276 ? 19.578 -4.249 -22.983 1.00 98.56 276 GLN A C 1
ATOM 2136 O O . GLN A 1 276 ? 18.956 -5.260 -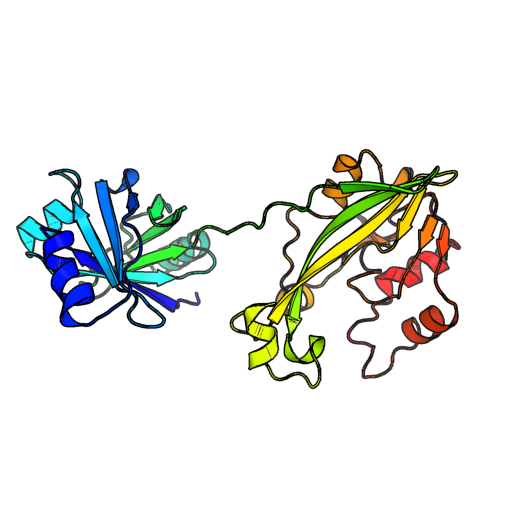22.651 1.00 98.56 276 GLN A O 1
ATOM 2141 N N . TYR A 1 277 ? 18.987 -3.075 -23.126 1.00 98.62 277 TYR A N 1
ATOM 2142 C CA . TYR A 1 277 ? 17.556 -2.859 -23.012 1.00 98.62 277 TYR A CA 1
ATOM 2143 C C . TYR A 1 277 ? 16.914 -3.096 -24.375 1.00 98.62 277 TYR A C 1
ATOM 2145 O O . TYR A 1 277 ? 17.463 -2.724 -25.405 1.00 98.62 277 TYR A O 1
ATOM 2153 N N . VAL A 1 278 ? 15.770 -3.769 -24.390 1.00 98.50 278 VAL A N 1
ATOM 2154 C CA . VAL A 1 278 ? 15.085 -4.164 -25.619 1.00 98.50 278 VAL A CA 1
ATOM 2155 C C . VAL A 1 278 ? 13.619 -3.792 -25.501 1.00 98.50 278 VAL A C 1
ATOM 2157 O O . VAL A 1 278 ? 12.934 -4.185 -24.559 1.00 98.50 278 VAL A O 1
ATOM 2160 N N . VAL A 1 279 ? 13.125 -3.057 -26.490 1.00 98.19 279 VAL A N 1
ATOM 2161 C CA . VAL A 1 279 ? 11.720 -2.669 -26.613 1.00 98.19 279 VAL A CA 1
ATOM 2162 C C . VAL A 1 279 ? 11.302 -2.722 -28.079 1.00 98.19 279 VAL A C 1
ATOM 2164 O O . VAL A 1 279 ? 12.116 -2.571 -28.993 1.00 98.19 279 VAL A O 1
ATOM 2167 N N . ARG A 1 280 ? 10.012 -2.938 -28.339 1.00 97.94 280 ARG A N 1
ATOM 2168 C CA . ARG A 1 280 ? 9.478 -2.827 -29.697 1.00 97.94 280 ARG A CA 1
ATOM 2169 C C . ARG A 1 280 ? 9.627 -1.382 -30.188 1.00 97.94 280 ARG A C 1
ATOM 2171 O O . ARG A 1 280 ? 9.185 -0.458 -29.520 1.00 97.94 280 ARG A O 1
ATOM 2178 N N . ARG A 1 281 ? 10.150 -1.190 -31.404 1.00 96.88 281 ARG A N 1
ATOM 2179 C CA . ARG A 1 281 ? 10.337 0.148 -31.999 1.00 96.88 281 ARG A CA 1
ATOM 2180 C C . ARG A 1 281 ? 9.083 1.033 -31.939 1.00 96.88 281 ARG A C 1
ATOM 2182 O O . ARG A 1 281 ? 9.184 2.164 -31.493 1.00 96.88 281 ARG A O 1
ATOM 2189 N N . GLY A 1 282 ? 7.918 0.502 -32.322 1.00 97.44 282 GLY A N 1
ATOM 2190 C CA . GLY A 1 282 ? 6.661 1.266 -32.283 1.00 97.44 282 GLY A CA 1
ATOM 2191 C C . GLY A 1 282 ? 6.257 1.706 -30.870 1.00 97.44 282 GLY A C 1
ATOM 2192 O O . GLY A 1 282 ? 5.809 2.826 -30.689 1.00 97.44 282 GLY A O 1
ATOM 2193 N N . GLU A 1 283 ? 6.512 0.873 -29.856 1.00 97.75 283 GLU A N 1
ATOM 2194 C CA . GLU A 1 283 ? 6.277 1.249 -28.454 1.00 97.75 283 GLU A CA 1
ATOM 2195 C C . GLU A 1 283 ? 7.201 2.396 -28.023 1.00 97.75 283 GLU A C 1
ATOM 2197 O O . GLU A 1 283 ? 6.776 3.313 -27.329 1.00 97.75 283 GLU A O 1
ATOM 2202 N N . TYR A 1 284 ? 8.466 2.379 -28.452 1.00 97.31 284 TYR A N 1
ATOM 2203 C CA . TYR A 1 284 ? 9.399 3.470 -28.172 1.00 97.31 284 TYR A CA 1
ATOM 2204 C C . TYR A 1 284 ? 8.997 4.778 -28.866 1.00 97.31 284 TYR A C 1
ATOM 2206 O O . TYR A 1 284 ? 9.088 5.851 -28.267 1.00 97.31 284 TYR A O 1
ATOM 2214 N N . GLU A 1 285 ? 8.534 4.703 -30.114 1.00 95.88 285 GLU A N 1
ATOM 2215 C CA . GLU A 1 285 ? 8.013 5.855 -30.858 1.00 95.88 285 GLU A CA 1
ATOM 2216 C C . GLU A 1 285 ? 6.804 6.476 -30.137 1.00 95.88 285 GLU A C 1
ATOM 2218 O O . GLU A 1 285 ? 6.813 7.683 -29.877 1.00 95.88 285 GLU A O 1
ATOM 2223 N N . ASP A 1 286 ? 5.837 5.654 -29.714 1.00 95.94 286 ASP A N 1
ATOM 2224 C CA . ASP A 1 286 ? 4.652 6.095 -28.965 1.00 95.94 286 ASP A CA 1
ATOM 2225 C C . ASP A 1 286 ? 5.019 6.681 -27.590 1.00 95.94 286 ASP A C 1
ATOM 2227 O O . ASP A 1 286 ? 4.517 7.737 -27.195 1.00 95.94 286 ASP A O 1
ATOM 2231 N N . ALA A 1 287 ? 5.940 6.039 -26.867 1.00 96.50 287 ALA A N 1
ATOM 2232 C CA . ALA A 1 287 ? 6.382 6.484 -25.548 1.00 96.50 287 ALA A CA 1
ATOM 2233 C C . ALA A 1 287 ? 7.209 7.779 -25.591 1.00 96.50 287 ALA A C 1
ATOM 2235 O O . ALA A 1 287 ? 7.240 8.537 -24.617 1.00 96.50 287 ALA A O 1
ATOM 2236 N N . THR A 1 288 ? 7.901 8.055 -26.697 1.00 95.75 288 THR A N 1
ATOM 2237 C CA . THR A 1 288 ? 8.666 9.301 -26.879 1.00 95.75 288 THR A CA 1
ATOM 2238 C C . THR A 1 288 ? 7.825 10.448 -27.434 1.00 95.75 288 THR A C 1
ATOM 2240 O O . THR A 1 288 ? 8.220 11.605 -27.290 1.00 95.75 288 THR A O 1
ATOM 2243 N N . HIS A 1 289 ? 6.640 10.150 -27.975 1.00 95.19 289 HIS A N 1
ATOM 2244 C CA . HIS A 1 289 ? 5.680 11.128 -28.489 1.00 95.19 289 HIS A CA 1
ATOM 2245 C C . HIS A 1 289 ? 4.273 10.889 -27.910 1.00 95.19 289 HIS A C 1
ATOM 2247 O O . HIS A 1 289 ? 3.313 10.691 -28.663 1.00 95.19 289 HIS A O 1
ATOM 2253 N N . PRO A 1 290 ? 4.117 10.902 -26.571 1.00 92.88 290 PRO A N 1
ATOM 2254 C CA . PRO A 1 290 ? 2.849 10.563 -25.949 1.00 92.88 290 PRO A CA 1
ATOM 2255 C C . PRO A 1 290 ? 1.778 11.604 -26.283 1.00 92.88 290 PRO A C 1
ATOM 2257 O O . PRO A 1 290 ? 2.026 12.810 -26.301 1.00 92.88 290 PRO A O 1
ATOM 2260 N N . ASN A 1 291 ? 0.551 11.134 -26.490 1.00 93.19 291 ASN A N 1
ATOM 2261 C CA . ASN A 1 291 ? -0.609 11.999 -26.669 1.00 93.19 291 ASN A CA 1
ATOM 2262 C C . ASN A 1 291 ? -1.298 12.276 -25.319 1.00 93.19 291 ASN A C 1
ATOM 2264 O O . ASN A 1 291 ? -0.896 11.774 -24.267 1.00 93.19 291 ASN A O 1
ATOM 2268 N N . GLU A 1 292 ? -2.378 13.058 -25.344 1.00 92.69 292 GLU A N 1
ATOM 2269 C CA . GLU A 1 292 ? -3.132 13.450 -24.145 1.00 92.69 292 GLU A CA 1
ATOM 2270 C C . GLU A 1 292 ? -3.609 12.270 -23.284 1.00 92.69 292 GLU A C 1
ATOM 2272 O O . GLU A 1 292 ? -3.703 12.408 -22.065 1.00 92.69 292 GLU A O 1
ATOM 2277 N N . ARG A 1 293 ? -3.869 11.106 -23.893 1.00 89.06 293 ARG A N 1
ATOM 2278 C CA . ARG A 1 293 ? -4.276 9.887 -23.184 1.00 89.06 293 ARG A CA 1
ATOM 2279 C C . ARG A 1 293 ? -3.086 9.174 -22.544 1.00 89.06 293 ARG A C 1
ATOM 2281 O O . ARG A 1 293 ? -3.217 8.672 -21.433 1.00 89.06 293 ARG A O 1
ATOM 2288 N N . THR A 1 294 ? -1.952 9.087 -23.237 1.00 90.75 294 THR A N 1
ATOM 2289 C CA . THR A 1 294 ? -0.830 8.222 -22.832 1.00 90.75 294 THR A CA 1
ATOM 2290 C C . THR A 1 294 ? 0.239 8.937 -22.003 1.00 90.75 294 THR A C 1
ATOM 2292 O O . THR A 1 294 ? 0.989 8.286 -21.275 1.00 90.75 294 THR A O 1
ATOM 2295 N N . LYS A 1 295 ? 0.261 10.278 -21.999 1.00 91.62 295 LYS A N 1
ATOM 2296 C CA . LYS A 1 295 ? 1.198 11.081 -21.185 1.00 91.62 295 LYS A CA 1
ATOM 2297 C C . LYS A 1 295 ? 1.094 10.846 -19.673 1.00 91.62 295 LYS A C 1
ATOM 2299 O O . LYS A 1 295 ? 2.003 11.202 -18.933 1.00 91.62 295 LYS A O 1
ATOM 2304 N N . GLY A 1 296 ? -0.023 10.280 -19.208 1.00 90.00 296 GLY A N 1
ATOM 2305 C CA . GLY A 1 296 ? -0.220 9.906 -17.806 1.00 90.00 296 GLY A CA 1
ATOM 2306 C C . GLY A 1 296 ? 0.595 8.686 -17.366 1.00 90.00 296 GLY A C 1
ATOM 2307 O O . GLY A 1 296 ? 0.784 8.512 -16.165 1.00 90.00 296 GLY A O 1
ATOM 2308 N N . SER A 1 297 ? 1.089 7.886 -18.319 1.00 92.75 297 SER A N 1
ATOM 2309 C CA . SER A 1 297 ? 1.801 6.632 -18.047 1.00 92.75 297 SER A CA 1
ATOM 2310 C C . SER A 1 297 ? 3.211 6.576 -18.640 1.00 92.75 297 SER A C 1
ATOM 2312 O O . SER A 1 297 ? 4.058 5.868 -18.099 1.00 92.75 297 SER A O 1
ATOM 2314 N N . TYR A 1 298 ? 3.488 7.324 -19.714 1.00 96.62 298 TYR A N 1
ATOM 2315 C CA . TYR A 1 298 ? 4.820 7.421 -20.318 1.00 96.62 298 TYR A CA 1
ATOM 2316 C C . TYR A 1 298 ? 5.648 8.541 -19.691 1.00 96.62 298 TYR A C 1
ATOM 2318 O O . TYR A 1 298 ? 5.370 9.723 -19.900 1.00 96.62 298 TYR A O 1
ATOM 2326 N N . PHE A 1 299 ? 6.691 8.171 -18.945 1.00 95.12 299 PHE A N 1
ATOM 2327 C CA . PHE A 1 299 ? 7.620 9.123 -18.332 1.00 95.12 299 PHE A CA 1
ATOM 2328 C C . PHE A 1 299 ? 9.010 8.988 -18.953 1.00 95.12 299 PHE A C 1
ATOM 2330 O O . PHE A 1 299 ? 9.705 7.998 -18.734 1.00 95.12 299 PHE A O 1
ATOM 2337 N N . LEU A 1 300 ? 9.431 10.018 -19.696 1.00 94.69 300 LEU A N 1
ATOM 2338 C CA . LEU A 1 300 ? 10.677 10.010 -20.476 1.00 94.69 300 LEU A CA 1
ATOM 2339 C C . LEU A 1 300 ? 11.921 9.658 -19.648 1.00 94.69 300 LEU A C 1
ATOM 2341 O O . LEU A 1 300 ? 12.821 8.996 -20.157 1.00 94.69 300 LEU A O 1
ATOM 2345 N N . GLU A 1 301 ? 11.978 10.046 -18.372 1.00 95.38 301 GLU A N 1
ATOM 2346 C CA . GLU A 1 301 ? 13.109 9.738 -17.480 1.00 95.38 301 GLU A CA 1
ATOM 2347 C C . GLU A 1 301 ? 13.349 8.229 -17.269 1.00 95.38 301 GLU A C 1
ATOM 2349 O O . GLU A 1 301 ? 14.432 7.828 -16.839 1.00 95.38 301 GLU A O 1
ATOM 2354 N N . ASN A 1 302 ? 12.372 7.380 -17.596 1.00 96.88 302 ASN A N 1
ATOM 2355 C CA . ASN A 1 302 ? 12.475 5.930 -17.451 1.00 96.88 302 ASN A CA 1
ATOM 2356 C C . ASN A 1 302 ? 13.246 5.252 -18.592 1.00 96.88 302 ASN A C 1
ATOM 2358 O O . ASN A 1 302 ? 13.796 4.177 -18.385 1.00 96.88 302 ASN A O 1
ATOM 2362 N N . TYR A 1 303 ? 13.311 5.857 -19.781 1.00 96.00 303 TYR A N 1
ATOM 2363 C CA . TYR A 1 303 ? 13.905 5.208 -20.962 1.00 96.00 303 TYR A CA 1
ATOM 2364 C C . TYR A 1 303 ? 14.748 6.130 -21.843 1.00 96.00 303 TYR A C 1
ATOM 2366 O O . TYR A 1 303 ? 15.670 5.647 -22.496 1.00 96.00 303 TYR A O 1
ATOM 2374 N N . LYS A 1 304 ? 14.535 7.452 -21.824 1.00 95.62 304 LYS A N 1
ATOM 2375 C CA . LYS A 1 304 ? 15.402 8.390 -22.550 1.00 95.62 304 LYS A CA 1
ATOM 2376 C C . LYS A 1 304 ? 16.885 8.265 -22.147 1.00 95.62 304 LYS A C 1
ATOM 2378 O O . LYS A 1 304 ? 17.717 8.192 -23.050 1.00 95.62 304 LYS A O 1
ATOM 2383 N N . PRO A 1 305 ? 17.241 8.153 -20.849 1.00 96.44 305 PRO A N 1
ATOM 2384 C CA . PRO A 1 305 ? 18.637 7.963 -20.460 1.00 96.44 305 PRO A CA 1
ATOM 2385 C C . PRO A 1 305 ? 19.263 6.689 -21.034 1.00 96.44 305 PRO A C 1
ATOM 2387 O O . PRO A 1 305 ? 20.468 6.659 -21.245 1.00 96.44 305 PRO A O 1
ATOM 2390 N N . LEU A 1 306 ? 18.474 5.648 -21.315 1.00 97.25 306 LEU A N 1
ATOM 2391 C CA . LEU A 1 306 ? 18.973 4.402 -21.904 1.00 97.25 306 LEU A CA 1
ATOM 2392 C C . LEU A 1 306 ? 19.444 4.627 -23.348 1.00 97.25 306 LEU A C 1
ATOM 2394 O O . LEU A 1 306 ? 20.534 4.194 -23.719 1.00 97.25 306 LEU A O 1
ATOM 2398 N N . ALA A 1 307 ? 18.657 5.366 -24.137 1.00 94.25 307 ALA A N 1
ATOM 2399 C CA . ALA A 1 307 ? 19.035 5.766 -25.490 1.00 94.25 307 ALA A CA 1
ATOM 2400 C C . ALA A 1 307 ? 20.265 6.686 -25.480 1.00 94.25 307 ALA A C 1
ATOM 2402 O O . ALA A 1 307 ? 21.193 6.476 -26.255 1.00 94.25 307 ALA A O 1
ATOM 2403 N N . ASP A 1 308 ? 20.318 7.647 -24.551 1.00 94.62 308 ASP A N 1
ATOM 2404 C CA . ASP A 1 308 ? 21.455 8.569 -24.416 1.00 94.62 308 ASP A CA 1
ATOM 2405 C C . ASP A 1 308 ? 22.767 7.831 -24.048 1.00 94.62 308 ASP A C 1
ATOM 2407 O O . ASP A 1 308 ? 23.855 8.284 -24.402 1.00 94.62 308 ASP A O 1
ATOM 2411 N N . HIS A 1 309 ? 22.674 6.668 -23.387 1.00 95.00 309 HIS A N 1
ATOM 2412 C CA . HIS A 1 309 ? 23.810 5.788 -23.073 1.00 95.00 309 HIS A CA 1
ATOM 2413 C C . HIS A 1 309 ? 24.069 4.704 -24.138 1.00 95.00 309 HIS A C 1
ATOM 2415 O O . HIS A 1 309 ? 24.979 3.897 -23.962 1.00 95.00 309 HIS A O 1
ATOM 2421 N N . ASN A 1 310 ? 23.317 4.688 -25.246 1.00 96.06 310 ASN A N 1
ATOM 2422 C CA . ASN A 1 310 ? 23.400 3.690 -26.322 1.00 96.06 310 ASN A CA 1
ATOM 2423 C C . ASN A 1 310 ? 23.194 2.238 -25.851 1.00 96.06 310 ASN A C 1
ATOM 2425 O O . ASN A 1 310 ? 23.876 1.326 -26.320 1.00 96.06 310 ASN A O 1
ATOM 2429 N N . VAL A 1 311 ? 22.259 2.025 -24.918 1.00 96.94 311 VAL A N 1
ATOM 2430 C CA . VAL A 1 311 ? 21.928 0.688 -24.392 1.00 96.94 311 VAL A CA 1
ATOM 2431 C C . VAL A 1 311 ? 20.497 0.231 -24.703 1.00 96.94 311 VAL A C 1
ATOM 2433 O O . VAL A 1 311 ? 20.129 -0.839 -24.235 1.00 96.94 311 VAL A O 1
ATOM 2436 N N . LEU A 1 312 ? 19.701 1.001 -25.463 1.00 90.94 312 LEU A N 1
ATOM 2437 C CA . LEU A 1 312 ? 18.296 0.718 -25.826 1.00 90.94 312 LEU A CA 1
ATOM 2438 C C . LEU A 1 312 ? 18.116 0.362 -27.308 1.00 90.94 312 LEU A C 1
ATOM 2440 O O . LEU A 1 312 ? 18.792 1.004 -28.142 1.00 90.94 312 LEU A O 1
#

Secondary structure (DSSP, 8-state):
---EEEEEEEEES-HHHHHIIIIIIS---BPPPEEETTTTEEEEEE--SSS-EEEEEESSTTSHHHHHHHHH-SEEEEEEEE-S-HHHHHHHHHHTTPPBS-SS-EE-GGG-EEEEEPGGGTTT--EEEEE-----PPP----EEEETTEEEEEEEEEEEEEEHHHHHTTS-HHHHTTTS-B-TTSEEEEEEEEEEEESSSEEEE---S-S---HHHHHHHT-B-SS-HHHHHHHHT--GGG--EEE-S--BHHHHGGGEEE-TTS-EEESSTTPEEE--HHHHHHHHS--TTTTTTB-GGGTHHHHHTT--

Foldseek 3Di:
DDKDFAAWEWQDADDVVVVCCLCVVVVWDKDDWDQDVVQQWIWIWTDPDRYTYIYIHGNDCPGPSNVCCVVPNTTTDATEIEDQDVLVVLVVCVVVVFAWPDSAWDADPQRWTKTWTDCVRVVNHIYIYTYHDPPQPPDPAWDWDDDPQKIKIKFWQAKWWDQPCVVVPPDDCVVCCVVFPADPVNIGIDTLIWIWMDHPATEIEFAFQADPDDPVRCVNTVTDRPPGRCNRQVSVVHDLQRHAEYEYPAQFNGGLNRQWHQDPVRDIAGSRVNYQYDYDPVRVVCLVVPDPVCVVGRDCSSPVRCVVVVRD

Radius of gyration: 25.89 Å; chains: 1; bounding box: 58×50×72 Å